Protein AF-A0A7C3NYR6-F1 (afdb_monomer)

Sequence (263 aa):
MTTALRCRPRAESVRHNQAELTTEKDPGAIDIGDRLAEIRSLRRRGVLSAKEAYERHVALLGAYAAPPAPPQPAGEAEGAPSEGAAGWRRAGLHALAATLALLGGVLGLIVAAFQELRSFDVLIVFAGGPLIEEALKPAGVYVLLLRWPQALLGRLHTALLTALGGLAFGLVESLVYVNIYFPDNGAGYELFRFTVPVLMHVLSSFLVGLGLTRSVIGWAAGREALPKAARNYYLAGVLLHAFYNVTAVILEASGELRFGVDG

Radius of gyration: 28.01 Å; Cα contacts (8 Å, |Δi|>4): 273; chains: 1; bounding box: 68×59×78 Å

Secondary structure (DSSP, 8-state):
-------PPP----------------TT---HHHHHHHHHHHHHTTSS-HHHHHHHHHHHHHHHHSPPPPPPPS----PPPPHHHHHHHHHHHHHHHHHHHHHHHHHHHHHHHHHHTT---HHIIIIIHHHHHHHHTTHHHHHHHHH-GGG---HHHHHHHHHHHHHHHHHHHHHHIIIII-SS--HHHHHHHHHHHHHHHHHHHHHHHHH--HHHHHHHTTSSPPPHHHHHHHHHHHHHHHHHHHHHHHHHHTTSS--S---

Mean predicted aligned error: 12.86 Å

Structure (mmCIF, N/CA/C/O backbone):
data_AF-A0A7C3NYR6-F1
#
_entry.id   AF-A0A7C3NYR6-F1
#
loop_
_atom_site.group_PDB
_atom_site.id
_atom_site.type_symbol
_atom_site.label_atom_id
_atom_site.label_alt_id
_atom_site.label_comp_id
_atom_site.label_asym_id
_atom_site.label_entity_id
_atom_site.label_seq_id
_atom_site.pdbx_PDB_ins_code
_atom_site.Cartn_x
_atom_site.Cartn_y
_atom_site.Cartn_z
_atom_site.occupancy
_atom_site.B_iso_or_equiv
_atom_site.auth_seq_id
_atom_site.auth_comp_id
_atom_site.auth_asym_id
_atom_site.auth_atom_id
_atom_site.pdbx_PDB_model_num
ATOM 1 N N . MET A 1 1 ? -30.684 -41.569 -22.888 1.00 47.69 1 MET A N 1
ATOM 2 C CA . MET A 1 1 ? -31.291 -42.290 -21.749 1.00 47.69 1 MET A CA 1
ATOM 3 C C .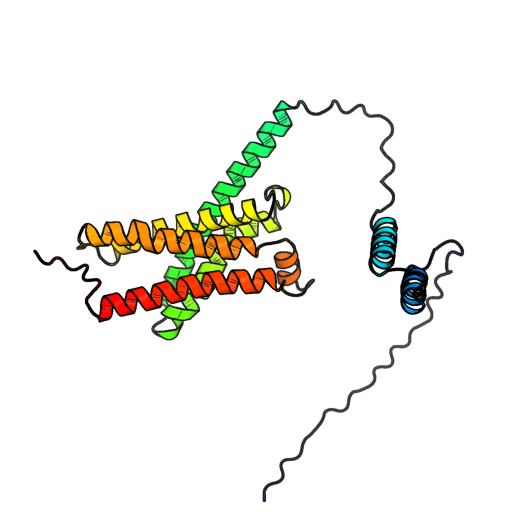 MET A 1 1 ? -30.168 -42.840 -20.882 1.00 47.69 1 MET A C 1
ATOM 5 O O . MET A 1 1 ? -29.709 -43.940 -21.144 1.00 47.69 1 MET A O 1
ATOM 9 N N . THR A 1 2 ? -29.703 -42.073 -19.893 1.00 47.84 2 THR A N 1
ATOM 10 C CA . THR A 1 2 ? -28.776 -42.581 -18.868 1.00 47.84 2 THR A CA 1
ATOM 11 C C . THR A 1 2 ? -29.027 -41.804 -17.582 1.00 47.84 2 THR A C 1
ATOM 13 O O . THR A 1 2 ? -28.740 -40.613 -17.485 1.00 47.84 2 THR A O 1
ATOM 16 N N . THR A 1 3 ? -29.671 -42.474 -16.635 1.00 55.19 3 THR A N 1
ATOM 17 C CA . THR A 1 3 ? -30.105 -41.952 -15.339 1.00 55.19 3 THR A CA 1
ATOM 18 C C . THR A 1 3 ? -28.944 -42.068 -14.353 1.00 55.19 3 THR A C 1
ATOM 20 O O . THR A 1 3 ? -28.514 -43.179 -14.061 1.00 55.19 3 THR A O 1
ATOM 23 N N . ALA A 1 4 ? -28.436 -40.950 -13.827 1.00 53.97 4 ALA A N 1
ATOM 24 C CA . ALA A 1 4 ? -27.439 -40.950 -12.754 1.00 53.97 4 ALA A CA 1
ATOM 25 C C . ALA A 1 4 ? -28.103 -40.564 -11.422 1.00 53.97 4 ALA A C 1
ATOM 27 O O . ALA A 1 4 ? -28.611 -39.455 -11.247 1.00 53.97 4 ALA A O 1
ATOM 28 N N . LEU A 1 5 ? -28.130 -41.534 -10.508 1.00 55.53 5 LEU A N 1
ATOM 29 C CA . LEU A 1 5 ? -28.708 -41.474 -9.168 1.00 55.53 5 LEU A CA 1
ATOM 30 C C . LEU A 1 5 ? -27.973 -40.469 -8.266 1.00 55.53 5 LEU A C 1
ATOM 32 O O . LEU A 1 5 ? -26.760 -40.539 -8.084 1.00 55.53 5 LEU A O 1
ATOM 36 N N . ARG A 1 6 ? -28.738 -39.565 -7.640 1.00 55.78 6 ARG A N 1
ATOM 37 C CA . ARG A 1 6 ? -28.297 -38.724 -6.517 1.00 55.78 6 ARG A CA 1
ATOM 38 C C . ARG A 1 6 ? -28.329 -39.532 -5.219 1.00 55.78 6 ARG A C 1
ATOM 40 O O . ARG A 1 6 ? -29.409 -39.790 -4.696 1.00 55.78 6 ARG A O 1
ATOM 47 N N . CYS A 1 7 ? -27.166 -39.826 -4.644 1.00 58.75 7 CYS A N 1
ATOM 48 C CA . CYS A 1 7 ? -27.050 -40.168 -3.226 1.00 58.75 7 CYS A CA 1
ATOM 49 C C . CYS A 1 7 ? -26.946 -38.872 -2.408 1.00 58.75 7 CYS A C 1
ATOM 51 O O . CYS A 1 7 ? -25.953 -38.153 -2.501 1.00 58.75 7 CYS A O 1
ATOM 53 N N . ARG A 1 8 ? -27.977 -38.554 -1.615 1.00 55.03 8 ARG A N 1
ATOM 54 C CA . ARG A 1 8 ? -27.886 -37.548 -0.544 1.00 55.03 8 ARG A CA 1
ATOM 55 C C . ARG A 1 8 ? -27.486 -38.253 0.757 1.00 55.03 8 ARG A C 1
ATOM 57 O O . ARG A 1 8 ? -28.156 -39.221 1.113 1.00 55.03 8 ARG A O 1
ATOM 64 N N . PRO A 1 9 ? -26.466 -37.777 1.489 1.00 58.97 9 PRO A N 1
ATOM 65 C CA . PRO A 1 9 ? -26.174 -38.296 2.815 1.00 58.97 9 PRO A CA 1
ATOM 66 C C . PRO A 1 9 ? -27.278 -37.888 3.800 1.00 58.97 9 PRO A C 1
ATOM 68 O O . PRO A 1 9 ? -27.802 -36.772 3.775 1.00 58.97 9 PRO A O 1
ATOM 71 N N . ARG A 1 10 ? -27.649 -38.852 4.640 1.00 61.06 10 ARG A N 1
ATOM 72 C CA . ARG A 1 10 ? -28.655 -38.771 5.698 1.00 61.06 10 ARG A CA 1
ATOM 73 C C . ARG A 1 10 ? -28.056 -37.963 6.851 1.00 61.06 10 ARG A C 1
ATOM 75 O O . ARG A 1 10 ? -27.040 -38.363 7.404 1.00 61.06 10 ARG A O 1
ATOM 82 N N . ALA A 1 11 ? -28.652 -36.821 7.183 1.00 51.78 11 ALA A N 1
ATOM 83 C CA . ALA A 1 11 ? -28.252 -36.038 8.346 1.00 51.78 11 ALA A CA 1
ATOM 84 C C . ALA A 1 11 ? -28.666 -36.793 9.620 1.00 51.78 11 ALA A C 1
ATOM 86 O O . ALA A 1 11 ? -29.854 -36.886 9.934 1.00 51.78 11 ALA A O 1
ATOM 87 N N . GLU A 1 12 ? -27.694 -37.369 10.324 1.00 55.41 12 GLU A N 1
ATOM 88 C CA . GLU A 1 12 ? -27.892 -37.891 11.673 1.00 55.41 12 GLU A CA 1
ATOM 89 C C . GLU A 1 12 ? -28.092 -36.724 12.640 1.00 55.41 12 GLU A C 1
ATOM 91 O O . GLU A 1 12 ? -27.212 -35.900 12.882 1.00 55.41 12 GLU A O 1
ATOM 96 N N . SER A 1 13 ? -29.309 -36.647 13.171 1.00 56.81 13 SER A N 1
ATOM 97 C CA . SER A 1 13 ? -29.698 -35.745 14.246 1.00 56.81 13 SER A CA 1
ATOM 98 C C . SER A 1 13 ? -29.011 -36.217 15.535 1.00 56.81 13 SER A C 1
ATOM 100 O O . SER A 1 13 ? -29.533 -37.077 16.250 1.00 56.81 13 SER A O 1
ATOM 102 N N . VAL A 1 14 ? -27.842 -35.659 15.841 1.00 59.47 14 VAL A N 1
ATOM 103 C CA . VAL A 1 14 ? -27.215 -35.784 17.162 1.00 59.47 14 VAL A CA 1
ATOM 104 C C . VAL A 1 14 ? -28.053 -34.971 18.152 1.00 59.47 14 VAL A C 1
ATOM 106 O O . VAL A 1 14 ? -27.939 -33.750 18.242 1.00 59.47 14 VAL A O 1
ATOM 109 N N . ARG A 1 15 ? -28.948 -35.651 18.877 1.00 52.16 15 ARG A N 1
ATOM 110 C CA . ARG A 1 15 ? -29.615 -35.092 20.057 1.00 52.16 15 ARG A CA 1
ATOM 111 C C . ARG A 1 15 ? -28.582 -35.018 21.176 1.00 52.16 15 ARG A C 1
ATOM 113 O O . ARG A 1 15 ? -28.332 -36.007 21.858 1.00 52.16 15 ARG A O 1
ATOM 120 N N . HIS A 1 16 ? -27.961 -33.857 21.352 1.00 51.88 16 HIS A N 1
ATOM 121 C CA . HIS A 1 16 ? -27.246 -33.570 22.586 1.00 51.88 16 HIS A CA 1
ATOM 122 C C . HIS A 1 16 ? -28.263 -33.413 23.716 1.00 51.88 16 HIS A C 1
ATOM 124 O O . HIS A 1 16 ? -29.089 -32.502 23.700 1.00 51.88 16 HIS A O 1
ATOM 130 N N . ASN A 1 17 ? -28.193 -34.327 24.684 1.00 46.84 17 ASN A N 1
ATOM 131 C CA . ASN A 1 17 ? -28.818 -34.188 25.990 1.00 46.84 17 ASN A CA 1
ATOM 132 C C . ASN A 1 17 ? -28.275 -32.915 26.654 1.00 46.84 17 ASN A C 1
ATOM 134 O O . ASN A 1 17 ? -27.178 -32.919 27.212 1.00 46.84 17 ASN A O 1
ATOM 138 N N . GLN A 1 18 ? -29.036 -31.824 26.570 1.00 46.69 18 GLN A N 1
ATOM 139 C CA . GLN A 1 18 ? -28.895 -30.683 27.465 1.00 46.69 18 GLN A CA 1
ATOM 140 C C . GLN A 1 18 ? -29.363 -31.135 28.846 1.00 46.69 18 GLN A C 1
ATOM 142 O O . GLN A 1 18 ? -30.550 -31.100 29.155 1.00 46.69 18 GLN A O 1
ATOM 147 N N . ALA A 1 19 ? -28.422 -31.616 29.654 1.00 47.00 19 ALA A N 1
ATOM 148 C CA . ALA A 1 19 ? -28.620 -31.657 31.089 1.00 47.00 19 ALA A CA 1
ATOM 149 C C . ALA A 1 19 ? -28.839 -30.211 31.561 1.00 47.00 19 ALA A C 1
ATOM 151 O O . ALA A 1 19 ? -28.012 -29.335 31.296 1.00 47.00 19 ALA A O 1
ATOM 152 N N . GLU A 1 20 ? -29.989 -29.980 32.187 1.00 49.28 20 GLU A N 1
ATOM 153 C CA . GLU A 1 20 ? -30.390 -28.740 32.838 1.00 49.28 20 GLU A CA 1
ATOM 154 C C . GLU A 1 20 ? -29.316 -28.281 33.835 1.00 49.28 20 GLU A C 1
ATOM 156 O O . GLU A 1 20 ? -29.298 -28.680 34.996 1.00 49.28 20 GLU A O 1
ATOM 161 N N . LEU A 1 21 ? -28.424 -27.390 33.398 1.00 50.09 21 LEU A N 1
ATOM 162 C CA . LEU A 1 21 ? -27.864 -26.391 34.297 1.00 50.09 21 LEU A CA 1
ATOM 163 C C . LEU A 1 21 ? -28.970 -25.363 34.543 1.00 50.09 21 LEU A C 1
ATOM 165 O O . LEU A 1 21 ? -29.079 -24.362 33.837 1.00 50.09 21 LEU A O 1
ATOM 169 N N . THR A 1 22 ? -29.807 -25.614 35.548 1.00 49.03 22 THR A N 1
ATOM 170 C CA . THR A 1 22 ? -30.586 -24.559 36.195 1.00 49.03 22 THR A CA 1
ATOM 171 C C . THR A 1 22 ? -29.606 -23.657 36.937 1.00 49.03 22 THR A C 1
ATOM 173 O O . THR A 1 22 ? -29.403 -23.783 38.142 1.00 49.03 22 THR A O 1
ATOM 176 N N . THR A 1 23 ? -28.929 -22.776 36.201 1.00 56.75 23 THR A N 1
ATOM 177 C CA . THR A 1 23 ? -28.264 -21.622 36.795 1.00 56.75 23 THR A CA 1
ATOM 178 C C . THR A 1 23 ? -29.354 -20.805 37.464 1.00 56.75 23 THR A C 1
ATOM 180 O O . THR A 1 23 ? -30.229 -20.267 36.782 1.00 56.75 23 THR A O 1
ATOM 183 N N . GLU A 1 24 ? -29.328 -20.796 38.791 1.00 53.25 24 GLU A N 1
ATOM 184 C CA . GLU A 1 24 ? -30.129 -19.944 39.655 1.00 53.25 24 GLU A CA 1
ATOM 185 C C . GLU A 1 24 ? -30.060 -18.514 39.103 1.00 53.25 24 GLU A C 1
ATOM 187 O O . GLU A 1 24 ? -29.019 -17.856 39.139 1.00 53.25 24 GLU A O 1
ATOM 192 N N . LYS A 1 25 ? -31.138 -18.103 38.424 1.00 59.81 25 LYS A N 1
ATOM 193 C CA . LYS A 1 25 ? -31.217 -16.823 37.724 1.00 59.81 25 LYS A CA 1
ATOM 194 C C . LYS A 1 25 ? -31.274 -15.770 38.821 1.00 59.81 25 LYS A C 1
ATOM 196 O O . LYS A 1 25 ? -32.293 -15.678 39.501 1.00 59.81 25 LYS A O 1
ATOM 201 N N . ASP A 1 26 ? -30.177 -15.039 39.016 1.00 68.88 26 ASP A N 1
ATOM 202 C CA . ASP A 1 26 ? -30.137 -13.897 39.926 1.00 68.88 26 ASP A CA 1
ATOM 203 C C . ASP A 1 26 ? -31.360 -13.013 39.616 1.00 68.88 26 ASP A C 1
ATOM 205 O O . ASP A 1 26 ? -31.475 -12.515 38.489 1.00 68.88 26 ASP A O 1
ATOM 209 N N . PRO A 1 27 ? -32.316 -12.856 40.552 1.00 64.62 27 PRO A N 1
ATOM 210 C CA . PRO A 1 27 ? -33.555 -12.128 40.301 1.00 64.62 27 PRO A CA 1
ATOM 211 C C . PRO A 1 27 ? -33.320 -10.642 39.974 1.00 64.62 27 PRO A C 1
ATOM 213 O O . PRO A 1 27 ? -34.253 -9.967 39.538 1.00 64.62 27 PRO A O 1
ATOM 216 N N . GLY A 1 28 ? -32.090 -10.133 40.138 1.00 69.69 28 GLY A N 1
ATOM 217 C CA . GLY A 1 28 ? -31.668 -8.801 39.702 1.00 69.69 28 GLY A CA 1
ATOM 218 C C . GLY A 1 28 ? -30.963 -8.737 38.339 1.00 69.69 28 GLY A C 1
ATOM 219 O O . GLY A 1 28 ? -30.776 -7.638 37.810 1.00 69.69 28 GLY A O 1
ATOM 220 N N . ALA A 1 29 ? -30.577 -9.868 37.739 1.00 71.88 29 ALA A N 1
ATOM 221 C CA . ALA A 1 29 ? -29.851 -9.881 36.473 1.00 71.88 29 ALA A CA 1
ATOM 222 C C . ALA A 1 29 ? -30.800 -9.597 35.301 1.00 71.88 29 ALA A C 1
ATOM 224 O O . ALA A 1 29 ? -31.532 -10.463 34.820 1.00 71.88 29 ALA A O 1
ATOM 225 N N . ILE A 1 30 ? -30.780 -8.348 34.832 1.00 75.50 30 ILE A N 1
ATOM 226 C CA . ILE A 1 30 ? -31.514 -7.919 33.641 1.00 75.50 30 ILE A CA 1
ATOM 227 C C . ILE A 1 30 ? -31.071 -8.791 32.454 1.00 75.50 30 ILE A C 1
ATOM 229 O O . ILE A 1 30 ? -29.891 -8.851 32.106 1.00 75.50 30 ILE A O 1
ATOM 233 N N . ASP A 1 31 ? -32.025 -9.467 31.818 1.00 87.81 31 ASP A N 1
ATOM 234 C CA . ASP A 1 31 ? -31.772 -10.271 30.627 1.00 87.81 31 ASP A CA 1
ATOM 235 C C . ASP A 1 31 ? -31.629 -9.342 29.409 1.00 87.81 31 ASP A C 1
ATOM 237 O O . ASP A 1 31 ? -32.575 -8.661 28.990 1.00 87.81 31 ASP A O 1
ATOM 241 N N . ILE A 1 32 ? -30.421 -9.273 28.840 1.00 87.31 32 ILE A N 1
ATOM 242 C CA . ILE A 1 32 ? -30.132 -8.450 27.654 1.00 87.31 32 ILE A CA 1
ATOM 243 C C . ILE A 1 32 ? -31.047 -8.857 26.492 1.00 87.31 32 ILE A C 1
ATOM 245 O O . ILE A 1 32 ? -31.487 -8.000 25.717 1.00 87.31 32 ILE A O 1
ATOM 249 N N . GLY A 1 33 ? -31.353 -10.153 26.372 1.00 88.31 33 GLY A N 1
ATOM 250 C CA . GLY A 1 33 ? -32.216 -10.685 25.325 1.00 88.31 33 GLY A CA 1
ATOM 251 C C . GLY A 1 33 ? -33.610 -10.067 25.374 1.00 88.31 33 GLY A C 1
ATOM 252 O O . GLY A 1 33 ? -34.105 -9.587 24.346 1.00 88.31 33 GLY A O 1
ATOM 253 N N . ASP A 1 34 ? -34.189 -9.986 26.571 1.00 90.75 34 ASP A N 1
ATOM 254 C CA . ASP A 1 34 ? -35.524 -9.430 26.798 1.00 90.75 34 ASP A CA 1
ATOM 255 C C . ASP A 1 34 ? -35.568 -7.927 26.494 1.00 90.75 34 ASP A C 1
ATOM 257 O O . ASP A 1 34 ? -36.446 -7.461 25.761 1.00 90.75 34 ASP A O 1
ATOM 261 N N . ARG A 1 35 ? -34.559 -7.166 26.938 1.00 92.31 35 ARG A N 1
ATOM 262 C CA . ARG A 1 35 ? -34.424 -5.728 26.624 1.00 92.31 35 ARG A CA 1
ATOM 263 C C . ARG A 1 35 ? -34.293 -5.473 25.118 1.00 92.31 35 ARG A C 1
ATOM 265 O O . ARG A 1 35 ? -34.904 -4.552 24.571 1.00 92.31 35 ARG A O 1
ATOM 272 N N . LEU A 1 36 ? -33.526 -6.301 24.408 1.00 93.00 36 LEU A N 1
ATOM 273 C CA . LEU A 1 36 ? -33.389 -6.209 22.951 1.00 93.00 36 LEU A CA 1
ATOM 274 C C . LEU A 1 36 ? -34.674 -6.603 22.212 1.00 93.00 36 LEU A C 1
ATOM 276 O O . LEU A 1 36 ? -34.957 -6.073 21.129 1.00 93.00 36 LEU A O 1
ATOM 280 N N . ALA A 1 37 ? -35.443 -7.552 22.743 1.00 93.06 37 ALA A N 1
ATOM 281 C CA . ALA A 1 37 ? -36.754 -7.910 22.213 1.00 93.06 37 ALA A CA 1
ATOM 282 C C . ALA A 1 37 ? -37.771 -6.774 22.424 1.00 93.06 37 ALA A C 1
ATOM 284 O O . ALA A 1 37 ? -38.519 -6.443 21.498 1.00 93.06 37 ALA A O 1
ATOM 285 N N . GLU A 1 38 ? -37.732 -6.116 23.583 1.00 95.50 38 GLU A N 1
ATOM 286 C CA . GLU A 1 38 ? -38.554 -4.955 23.926 1.00 95.50 38 GLU A CA 1
ATOM 287 C C . GLU A 1 38 ? -38.307 -3.776 22.968 1.00 95.50 38 GLU A C 1
ATOM 289 O O . GLU A 1 38 ? -39.252 -3.279 22.350 1.00 95.50 38 GLU A O 1
ATOM 294 N N . ILE A 1 39 ? -37.044 -3.379 22.749 1.00 94.81 39 ILE A N 1
ATOM 295 C CA . ILE A 1 39 ? -36.684 -2.285 21.822 1.00 94.81 39 ILE A CA 1
ATOM 296 C C . ILE A 1 39 ? -37.196 -2.578 20.402 1.00 94.81 39 ILE A C 1
ATOM 298 O O . ILE A 1 39 ? -37.780 -1.709 19.746 1.00 94.81 39 ILE A O 1
ATOM 302 N N . ARG A 1 40 ? -37.037 -3.822 19.924 1.00 95.75 40 ARG A N 1
ATOM 303 C CA . ARG A 1 4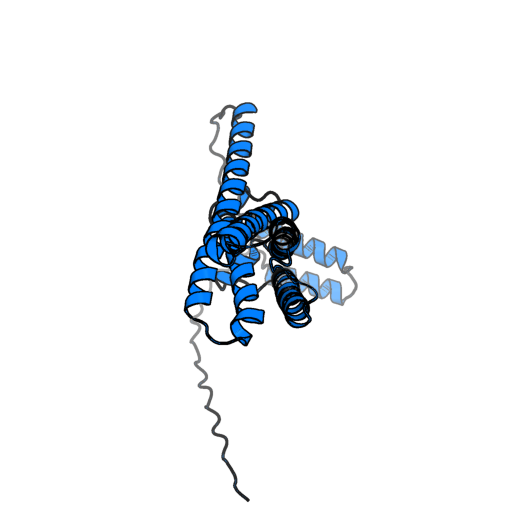0 ? -37.551 -4.251 18.611 1.00 95.75 40 ARG A CA 1
ATOM 304 C C . ARG A 1 40 ? -39.078 -4.210 18.550 1.00 95.75 40 ARG A C 1
ATOM 306 O O . ARG A 1 40 ? -39.633 -3.794 17.534 1.00 95.75 40 ARG A O 1
ATOM 313 N N . SER A 1 41 ? -39.756 -4.619 19.621 1.00 96.38 41 SER A N 1
ATOM 314 C CA . SER A 1 41 ? -41.217 -4.563 19.735 1.00 96.38 41 SER A CA 1
ATOM 315 C C . SER A 1 41 ? -41.743 -3.124 19.694 1.00 96.38 41 SER A C 1
ATOM 317 O O . SER A 1 41 ? -42.659 -2.822 18.930 1.00 96.38 41 SER A O 1
ATOM 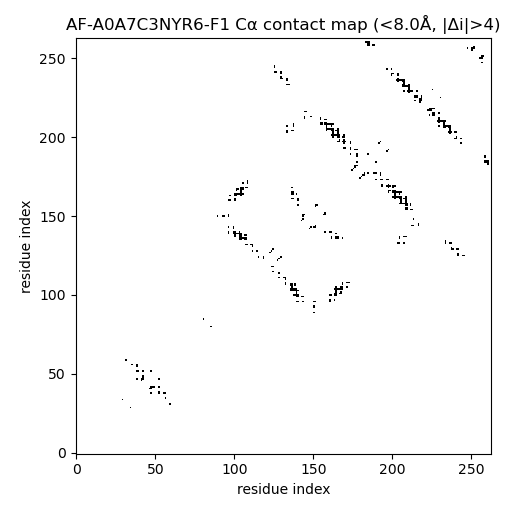319 N N . LEU A 1 42 ? -41.127 -2.211 20.449 1.00 96.12 42 LEU A N 1
ATOM 320 C CA . LEU A 1 42 ? -41.487 -0.790 20.472 1.00 96.12 42 LEU A CA 1
ATOM 321 C C . LEU A 1 42 ? -41.303 -0.121 19.105 1.00 96.12 42 LEU A C 1
ATOM 323 O O . LEU A 1 42 ? -42.191 0.599 18.654 1.00 96.12 42 LEU A O 1
ATOM 327 N N . ARG A 1 43 ? -40.207 -0.428 18.400 1.00 96.69 43 ARG A N 1
ATOM 328 C CA . ARG A 1 43 ? -39.994 0.050 17.028 1.00 96.69 43 ARG A CA 1
ATOM 329 C C . ARG A 1 43 ? -41.059 -0.474 16.061 1.00 96.69 43 ARG A C 1
ATOM 331 O O . ARG A 1 43 ? -41.580 0.297 15.264 1.00 96.69 43 ARG A O 1
ATOM 338 N N . ARG A 1 44 ? -41.413 -1.767 16.126 1.00 96.06 44 ARG A N 1
ATOM 339 C CA . ARG A 1 44 ? -42.458 -2.355 15.260 1.00 96.06 44 ARG A CA 1
ATOM 340 C C . ARG A 1 44 ? -43.834 -1.728 15.473 1.00 96.06 44 ARG A C 1
ATOM 342 O O . ARG A 1 44 ? -44.591 -1.619 14.520 1.00 96.06 44 ARG A O 1
ATOM 349 N N . ARG A 1 45 ? -44.139 -1.298 16.700 1.00 97.62 45 ARG A N 1
ATOM 350 C CA . ARG A 1 45 ? -45.379 -0.581 17.036 1.00 97.62 45 ARG A CA 1
ATOM 351 C C . ARG A 1 45 ? -45.349 0.911 16.673 1.00 97.62 45 ARG A C 1
ATOM 353 O O . ARG A 1 45 ? -46.316 1.604 16.953 1.00 97.62 45 ARG A O 1
ATOM 360 N N . GLY A 1 46 ? -44.249 1.416 16.106 1.00 95.69 46 GLY A N 1
ATOM 361 C CA . GLY A 1 46 ? -44.081 2.840 15.798 1.00 95.69 46 GLY A CA 1
ATOM 362 C C . GLY A 1 46 ? -43.899 3.737 17.027 1.00 95.69 46 GLY A C 1
ATOM 363 O O . GLY A 1 46 ? -43.948 4.952 16.893 1.00 95.69 46 GLY A O 1
ATOM 364 N N . VAL A 1 47 ? -43.676 3.159 18.215 1.00 97.81 47 VAL A N 1
ATOM 365 C CA . VAL A 1 47 ? -43.479 3.907 19.472 1.00 97.81 47 VAL A CA 1
ATOM 366 C C . VAL A 1 47 ? -42.084 4.531 19.537 1.00 97.81 47 VAL A C 1
ATOM 368 O O . VAL A 1 47 ? -41.902 5.566 20.165 1.00 97.81 47 VAL A O 1
ATOM 371 N N . LEU A 1 48 ? -41.096 3.898 18.897 1.00 96.50 48 LEU A N 1
ATOM 372 C CA . LEU A 1 48 ? -39.736 4.422 18.773 1.00 96.50 48 LEU A CA 1
ATOM 373 C C . LEU A 1 48 ? -39.403 4.683 17.310 1.00 96.50 48 LEU A C 1
ATOM 375 O O . LEU A 1 48 ? -39.611 3.818 16.451 1.00 96.50 48 LEU A O 1
ATOM 379 N N . SER A 1 49 ? -38.780 5.829 17.051 1.00 95.75 49 SER A N 1
ATOM 380 C CA . SER A 1 49 ? -38.092 6.078 15.790 1.00 95.75 49 SER A CA 1
ATOM 381 C C . SER A 1 49 ? -36.888 5.138 15.628 1.00 95.75 49 SER A C 1
ATOM 383 O O . SER A 1 49 ? -36.363 4.555 16.583 1.00 95.75 49 SER A O 1
ATOM 385 N N . ALA A 1 50 ? -36.402 4.990 14.392 1.00 87.81 50 ALA A N 1
ATOM 386 C CA . ALA A 1 50 ? -35.213 4.181 14.123 1.00 87.81 50 ALA A CA 1
ATOM 387 C C . ALA A 1 50 ? -33.965 4.700 14.865 1.00 87.81 50 ALA A C 1
ATOM 389 O O . ALA A 1 50 ? -33.142 3.892 15.295 1.00 87.81 50 ALA A O 1
ATOM 390 N N . LYS A 1 51 ? -33.855 6.026 15.044 1.00 91.75 51 LYS A N 1
ATOM 391 C CA . LYS A 1 51 ? -32.758 6.676 15.770 1.00 91.75 51 LYS A CA 1
ATOM 392 C C . LYS A 1 51 ? -32.794 6.330 17.260 1.00 91.75 51 LYS A C 1
ATOM 394 O O . LYS A 1 51 ? -31.801 5.844 17.787 1.00 91.75 51 LYS A O 1
ATOM 399 N N . GLU A 1 52 ? -33.945 6.478 17.913 1.00 94.25 52 GLU A N 1
ATOM 400 C CA . GLU A 1 52 ? -34.082 6.181 19.348 1.00 94.25 52 GLU A CA 1
ATOM 401 C C . GLU A 1 52 ? -33.882 4.691 19.648 1.00 94.25 52 GLU A C 1
ATOM 403 O O . GLU A 1 52 ? -33.272 4.324 20.652 1.00 94.25 52 GLU A O 1
ATOM 408 N N . ALA A 1 53 ? -34.359 3.810 18.763 1.00 87.44 53 ALA A N 1
ATOM 409 C CA . ALA A 1 53 ? -34.118 2.377 18.892 1.00 87.44 53 ALA A CA 1
ATOM 410 C C . ALA A 1 53 ? -32.619 2.040 18.811 1.00 87.44 53 ALA A C 1
ATOM 412 O O . ALA A 1 53 ? -32.150 1.168 19.542 1.00 87.44 53 ALA A O 1
ATOM 413 N N . TYR A 1 54 ? -31.869 2.733 17.948 1.00 85.44 54 TYR A N 1
ATOM 414 C CA . TYR A 1 54 ? -30.420 2.576 17.835 1.00 85.44 54 TYR A CA 1
ATOM 415 C C . TYR A 1 54 ? -29.687 3.103 19.076 1.00 85.44 54 TYR A C 1
ATOM 417 O O . TYR A 1 54 ? -28.871 2.384 19.645 1.00 85.44 54 TYR A O 1
ATOM 425 N N . GLU A 1 55 ? -30.017 4.304 19.552 1.00 88.81 55 GLU A N 1
ATOM 426 C CA . GLU A 1 55 ? -29.397 4.893 20.749 1.00 88.81 55 GLU A CA 1
ATOM 427 C C . GLU A 1 55 ? -29.614 4.021 21.993 1.00 88.81 55 GLU A C 1
ATOM 429 O O . GLU A 1 55 ? -28.668 3.744 22.729 1.00 88.81 55 GLU A O 1
ATOM 434 N N . ARG A 1 56 ? -30.830 3.491 22.184 1.00 92.50 56 ARG A N 1
ATOM 435 C CA . ARG A 1 56 ? -31.125 2.557 23.284 1.00 92.50 56 ARG A CA 1
ATOM 436 C C . ARG A 1 56 ? -30.376 1.235 23.153 1.00 92.50 56 ARG A C 1
ATOM 438 O O . ARG A 1 56 ? -29.952 0.679 24.160 1.00 92.50 56 ARG A O 1
ATOM 445 N N . HIS A 1 57 ? -30.198 0.734 21.931 1.00 89.06 57 HIS A N 1
ATOM 446 C CA . HIS A 1 57 ? -29.420 -0.477 21.679 1.00 89.06 57 HIS A CA 1
ATOM 447 C C . HIS A 1 57 ? -27.941 -0.276 22.039 1.00 89.06 57 HIS A C 1
ATOM 449 O O . HIS A 1 57 ? -27.357 -1.109 22.727 1.00 89.06 57 HIS A O 1
ATOM 455 N N . VAL A 1 58 ? -27.351 0.848 21.622 1.00 82.75 58 VAL A N 1
ATOM 456 C CA . VAL A 1 58 ? -25.958 1.198 21.939 1.00 82.75 58 VAL A CA 1
ATOM 457 C C . VAL A 1 58 ? -25.773 1.410 23.440 1.00 82.75 58 VAL A C 1
ATOM 459 O O . VAL A 1 58 ? -24.812 0.893 24.001 1.00 82.75 58 VAL A O 1
ATOM 462 N N . ALA A 1 59 ? -26.700 2.103 24.106 1.00 88.50 59 ALA A N 1
ATOM 463 C CA . ALA A 1 59 ? -26.651 2.302 25.554 1.00 88.50 59 ALA A CA 1
ATOM 464 C C . ALA A 1 59 ? -26.727 0.973 26.323 1.00 88.50 59 ALA A C 1
ATOM 466 O O . ALA A 1 59 ? -25.957 0.760 27.258 1.00 88.50 59 ALA A O 1
ATOM 467 N N . LEU A 1 60 ? -27.604 0.056 25.893 1.00 89.50 60 LEU A N 1
ATOM 468 C CA . LEU A 1 60 ? -27.726 -1.274 26.490 1.00 89.50 60 LEU A CA 1
ATOM 469 C C . LEU A 1 60 ? -26.423 -2.070 26.344 1.00 89.50 60 LEU A C 1
ATOM 471 O O . LEU A 1 60 ? -25.956 -2.655 27.311 1.00 89.50 60 LEU A O 1
ATOM 475 N N . LEU A 1 61 ? -25.800 -2.059 25.164 1.00 83.94 61 LEU A N 1
ATOM 476 C CA . LEU A 1 61 ? -24.523 -2.747 24.960 1.00 83.94 61 LEU A CA 1
ATOM 477 C C . LEU A 1 61 ? -23.368 -2.074 25.714 1.00 83.94 61 LEU A C 1
ATOM 479 O O . LEU A 1 61 ? -22.512 -2.769 26.250 1.00 83.94 61 LEU A O 1
ATOM 483 N N . GLY A 1 62 ? -23.355 -0.741 25.801 1.00 81.31 62 GLY A N 1
ATOM 484 C CA . GLY A 1 62 ? -22.344 0.016 26.541 1.00 81.31 62 GLY A CA 1
ATOM 485 C C . GLY A 1 62 ? -22.362 -0.267 28.045 1.00 81.31 62 GLY A C 1
ATOM 486 O O . GLY A 1 62 ? -21.301 -0.406 28.646 1.00 81.31 62 GLY A O 1
ATOM 487 N N . ALA A 1 63 ? -23.551 -0.430 28.633 1.00 78.50 63 ALA A N 1
ATOM 488 C CA . ALA A 1 63 ? -23.710 -0.762 30.049 1.00 78.50 63 ALA A CA 1
ATOM 489 C C . ALA A 1 63 ? -23.177 -2.161 30.414 1.00 78.50 63 ALA A C 1
ATOM 491 O O . ALA A 1 63 ? -22.743 -2.365 31.541 1.00 78.50 63 ALA A O 1
ATOM 492 N N . TYR A 1 64 ? -23.181 -3.108 29.468 1.00 70.06 64 TYR A N 1
ATOM 493 C CA . TYR A 1 64 ? -22.670 -4.471 29.682 1.00 70.06 64 TYR A CA 1
ATOM 494 C C . TYR A 1 64 ? -21.224 -4.670 29.217 1.00 70.06 64 TYR A C 1
ATOM 496 O O . TYR A 1 64 ? -20.548 -5.578 29.693 1.00 70.06 64 TYR A O 1
ATOM 504 N N . ALA A 1 65 ? -20.741 -3.849 28.283 1.00 64.56 65 ALA A N 1
ATOM 505 C CA . ALA A 1 65 ? -19.376 -3.941 27.774 1.00 64.56 65 ALA A CA 1
ATOM 506 C C . ALA A 1 65 ? -18.335 -3.317 28.715 1.00 64.56 65 ALA A C 1
ATOM 508 O O . ALA A 1 65 ? -17.147 -3.601 28.566 1.00 64.56 65 ALA A O 1
ATOM 509 N N . ALA A 1 66 ? -18.749 -2.477 29.667 1.00 47.56 66 ALA A N 1
ATOM 510 C CA . ALA A 1 66 ? -17.863 -1.956 30.696 1.00 47.56 66 ALA A CA 1
ATOM 511 C C . ALA A 1 66 ? -17.814 -2.952 31.870 1.00 47.56 66 ALA A C 1
ATOM 513 O O . ALA A 1 66 ? -18.760 -2.984 32.660 1.00 47.56 66 ALA A O 1
ATOM 514 N N . PRO A 1 67 ? -16.755 -3.773 32.022 1.00 56.09 67 PRO A N 1
ATOM 515 C CA . PRO A 1 67 ? -16.539 -4.460 33.288 1.00 56.09 67 PRO A CA 1
ATOM 516 C C . PRO A 1 67 ? -16.539 -3.415 34.415 1.00 56.09 67 PRO A C 1
ATOM 518 O O . PRO A 1 67 ? -16.072 -2.291 34.184 1.00 56.09 67 PRO A O 1
ATOM 521 N N . PRO A 1 68 ? -17.061 -3.743 35.614 1.00 62.09 68 PRO A N 1
ATOM 522 C CA . PRO A 1 68 ? -16.955 -2.849 36.758 1.00 62.09 68 PRO A CA 1
ATOM 523 C C . PRO A 1 68 ? -15.494 -2.429 36.878 1.00 62.09 68 PRO A C 1
ATOM 525 O O . PRO A 1 68 ? -14.601 -3.281 36.834 1.00 62.09 68 PRO A O 1
ATOM 528 N N . ALA A 1 69 ? -15.255 -1.115 36.927 1.00 54.66 69 ALA A N 1
ATOM 529 C CA . ALA A 1 69 ? -13.903 -0.596 37.040 1.00 54.66 69 ALA A CA 1
ATOM 530 C C . ALA A 1 69 ? -13.233 -1.321 38.218 1.00 54.66 69 ALA A C 1
ATOM 532 O O . ALA A 1 69 ? -13.841 -1.379 39.293 1.00 54.66 69 ALA A O 1
ATOM 533 N N . PRO A 1 70 ? -12.049 -1.932 38.025 1.00 65.31 70 PRO A N 1
ATOM 534 C CA . PRO A 1 70 ? -11.351 -2.572 39.127 1.00 65.31 70 PRO A CA 1
ATOM 535 C C . PRO A 1 70 ? -11.246 -1.556 40.272 1.00 65.31 70 PRO A C 1
ATOM 537 O O . PRO A 1 70 ? -11.055 -0.367 39.984 1.00 65.31 70 PRO A O 1
ATOM 540 N N . PRO A 1 71 ? -11.430 -1.982 41.537 1.00 66.50 71 PRO A N 1
ATOM 541 C CA . PRO A 1 71 ? -11.361 -1.080 42.678 1.00 66.50 71 PRO A CA 1
ATOM 542 C C . PRO A 1 71 ? -10.081 -0.264 42.552 1.00 66.50 71 PRO A C 1
ATOM 544 O O . PRO A 1 71 ? -8.991 -0.835 42.470 1.00 66.50 71 PRO A O 1
ATOM 547 N N . GLN A 1 72 ? -10.227 1.059 42.432 1.00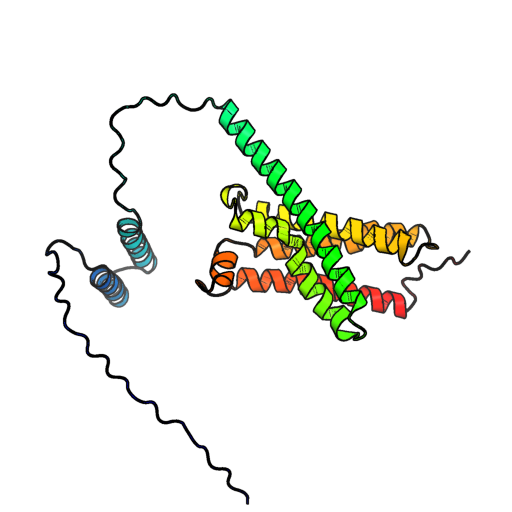 58.00 72 GLN A N 1
ATOM 548 C CA . GLN A 1 72 ? -9.061 1.917 42.303 1.00 58.00 72 GLN A CA 1
ATOM 549 C C . GLN A 1 72 ? -8.230 1.724 43.572 1.00 58.00 72 GLN A C 1
ATOM 551 O O . GLN A 1 72 ? -8.787 1.871 44.666 1.00 58.00 72 GLN A O 1
ATOM 556 N N . PRO A 1 73 ? -6.948 1.330 43.456 1.00 65.31 73 PRO A N 1
ATOM 557 C CA . PR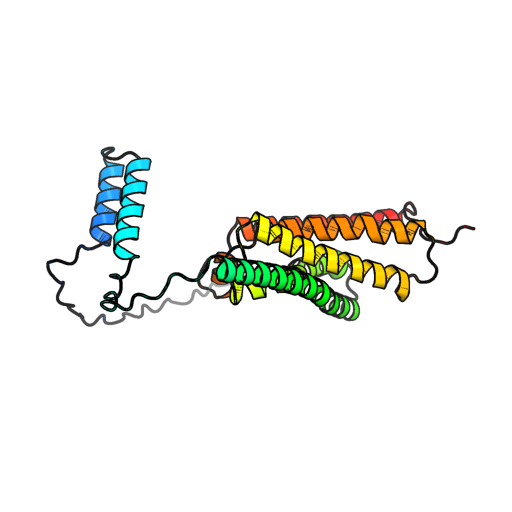O A 1 73 ? -6.095 1.193 44.621 1.00 65.31 73 PRO A CA 1
ATOM 558 C C . PRO A 1 73 ? -6.123 2.524 45.369 1.00 65.31 73 PRO A C 1
ATOM 560 O O . PRO A 1 73 ? -5.923 3.591 44.785 1.00 65.31 73 PRO A O 1
ATOM 563 N N . ALA A 1 74 ? -6.489 2.459 46.645 1.00 62.25 74 ALA A N 1
ATOM 564 C CA . ALA A 1 74 ? -6.647 3.632 47.477 1.00 62.25 74 ALA A CA 1
ATOM 565 C C . ALA A 1 74 ? -5.287 4.323 47.637 1.00 62.25 74 ALA A C 1
ATOM 567 O O . ALA A 1 74 ? -4.447 3.871 48.404 1.00 62.25 74 ALA A O 1
ATOM 568 N N . GLY A 1 75 ? -5.101 5.425 46.913 1.00 57.25 75 GLY A N 1
ATOM 569 C CA . GLY A 1 75 ? -4.155 6.476 47.266 1.00 57.25 75 GLY A CA 1
ATOM 570 C C . GLY A 1 75 ? -2.677 6.109 47.175 1.00 57.25 75 GLY A C 1
ATOM 571 O O . GLY A 1 75 ? -1.972 6.180 48.173 1.00 57.25 75 GLY A O 1
ATOM 572 N N . GLU A 1 76 ? -2.174 5.878 45.967 1.00 56.06 76 GLU A N 1
ATOM 573 C CA . GLU A 1 76 ? -0.818 6.323 45.647 1.00 56.06 76 GLU A CA 1
ATOM 574 C C . GLU A 1 76 ? -0.959 7.501 44.687 1.00 56.06 76 GLU A C 1
ATOM 576 O O . GLU A 1 76 ? -1.464 7.364 43.574 1.00 56.06 76 GLU A O 1
ATOM 581 N N . ALA A 1 77 ? -0.604 8.696 45.162 1.00 60.03 77 ALA A N 1
ATOM 582 C CA . ALA A 1 77 ? -0.525 9.901 44.350 1.00 60.03 77 ALA A CA 1
ATOM 583 C C . ALA A 1 77 ? 0.642 9.748 43.363 1.00 60.03 77 ALA A C 1
ATOM 585 O O . ALA A 1 77 ? 1.724 10.299 43.557 1.00 60.03 77 ALA A O 1
ATOM 586 N N . GLU A 1 78 ? 0.435 8.931 42.333 1.00 58.78 78 GLU A N 1
ATOM 587 C CA . GLU A 1 78 ? 1.351 8.757 41.218 1.00 58.78 78 GLU A CA 1
ATOM 588 C C . GLU A 1 78 ? 1.467 10.114 40.517 1.00 58.78 78 GLU A C 1
ATOM 590 O O . GLU A 1 78 ? 0.519 10.611 39.903 1.00 58.78 78 GLU A O 1
ATOM 595 N N . GLY A 1 79 ? 2.617 10.768 40.700 1.00 69.94 79 GLY A N 1
ATOM 596 C CA . GLY A 1 79 ? 2.898 12.072 40.117 1.00 69.94 79 GLY A CA 1
ATOM 597 C C . GLY A 1 79 ? 2.633 12.032 38.618 1.00 69.94 79 GLY A C 1
ATOM 598 O O . GLY A 1 79 ? 3.182 11.184 37.912 1.00 69.9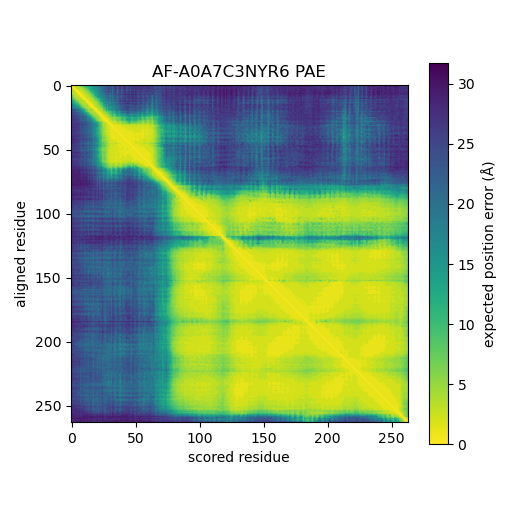4 79 GLY A O 1
ATOM 599 N N . ALA A 1 80 ? 1.768 12.933 38.144 1.00 69.88 80 ALA A N 1
ATOM 600 C CA . ALA A 1 80 ? 1.392 13.002 36.741 1.00 69.88 80 ALA A CA 1
ATOM 601 C C . ALA A 1 80 ? 2.661 12.981 35.869 1.00 69.88 80 ALA A C 1
ATOM 603 O O . ALA A 1 80 ? 3.574 13.779 36.112 1.00 69.88 80 ALA A O 1
ATOM 604 N N . PRO A 1 81 ? 2.763 12.065 34.887 1.00 70.19 81 PRO A N 1
ATOM 605 C CA . PRO A 1 81 ? 3.939 11.979 34.039 1.00 70.19 81 PRO A CA 1
ATOM 606 C C . PRO A 1 81 ? 4.172 13.341 33.393 1.00 70.19 81 PRO A C 1
ATOM 608 O O . PRO A 1 81 ? 3.261 13.904 32.784 1.00 70.19 81 PRO A O 1
ATOM 611 N N . SER A 1 82 ? 5.384 13.875 33.551 1.00 77.56 82 SER A N 1
ATOM 612 C CA . SER A 1 82 ? 5.745 15.176 32.995 1.00 77.56 82 SER A CA 1
ATOM 613 C C . SER A 1 82 ? 5.419 15.203 31.500 1.00 77.56 82 SER A C 1
ATOM 615 O O . SER A 1 82 ? 5.707 14.248 30.771 1.00 77.56 82 SER A O 1
ATOM 617 N N . GLU A 1 83 ? 4.801 16.288 31.027 1.00 79.69 83 GLU A N 1
ATOM 618 C CA . GLU A 1 83 ? 4.314 16.412 29.643 1.00 79.69 83 GLU A CA 1
ATOM 619 C C . GLU A 1 83 ? 5.401 16.080 28.599 1.00 79.69 83 GLU A C 1
ATOM 621 O O . GLU A 1 83 ? 5.116 15.512 27.541 1.00 79.69 83 GLU A O 1
ATOM 626 N N . GLY A 1 84 ? 6.673 16.327 28.937 1.00 78.94 84 GLY A N 1
ATOM 627 C CA . GLY A 1 84 ? 7.828 15.966 28.116 1.00 78.94 84 GLY A CA 1
ATOM 628 C C . GLY A 1 84 ? 7.994 14.458 27.878 1.00 78.94 84 GLY A C 1
ATOM 629 O O . GLY A 1 84 ? 8.268 14.045 26.751 1.00 78.94 84 GLY A O 1
ATOM 630 N N . ALA A 1 85 ? 7.782 13.607 28.888 1.00 77.25 85 ALA A N 1
ATOM 631 C CA . ALA A 1 85 ? 7.949 12.155 28.751 1.00 77.25 85 ALA A CA 1
ATOM 632 C C . ALA A 1 85 ? 6.896 11.531 27.816 1.00 77.25 85 ALA A C 1
ATOM 634 O O . ALA A 1 85 ? 7.184 10.577 27.085 1.00 77.25 85 ALA A O 1
ATOM 635 N N . ALA A 1 86 ? 5.683 12.091 27.797 1.00 83.00 86 ALA A N 1
ATOM 636 C CA . ALA A 1 86 ? 4.620 11.664 26.892 1.00 83.00 86 ALA A CA 1
ATOM 637 C C . ALA A 1 86 ? 4.924 12.032 25.427 1.00 83.00 86 ALA A C 1
ATOM 639 O O . ALA A 1 86 ? 4.662 11.228 24.527 1.00 83.00 86 ALA A O 1
ATOM 640 N N . GLY A 1 87 ? 5.519 13.206 25.188 1.00 87.38 87 GLY A N 1
ATOM 641 C CA . GLY A 1 87 ? 5.917 13.664 23.853 1.00 87.38 87 GLY A CA 1
ATOM 642 C C . GLY A 1 87 ? 6.949 12.748 23.190 1.00 87.38 87 GLY A C 1
ATOM 643 O O . GLY A 1 87 ? 6.724 12.261 22.080 1.00 87.38 87 GLY A O 1
ATOM 644 N N . TRP A 1 88 ? 8.038 12.427 23.899 1.00 86.88 88 TRP A N 1
ATOM 645 C CA . TRP A 1 88 ? 9.108 11.563 23.378 1.00 86.88 88 TRP A CA 1
ATOM 646 C C . TRP A 1 88 ? 8.633 10.152 23.035 1.00 86.88 88 TRP A C 1
ATOM 648 O O . TRP A 1 88 ? 9.023 9.595 22.009 1.00 86.88 88 TRP A O 1
ATOM 658 N N . ARG A 1 89 ? 7.733 9.584 23.846 1.00 90.25 89 ARG A N 1
ATOM 659 C CA . ARG A 1 89 ? 7.138 8.270 23.562 1.00 90.25 89 ARG A CA 1
ATOM 660 C C . ARG A 1 89 ? 6.321 8.281 22.271 1.00 90.25 89 ARG A C 1
ATOM 662 O O . ARG A 1 89 ? 6.426 7.341 21.488 1.00 90.25 89 ARG A O 1
ATOM 669 N N . ARG A 1 90 ? 5.539 9.338 22.016 1.00 89.88 90 ARG A N 1
ATOM 670 C CA . ARG A 1 90 ? 4.768 9.473 20.767 1.00 89.88 90 ARG A CA 1
ATOM 671 C C . ARG A 1 90 ? 5.686 9.617 19.558 1.00 89.88 90 ARG A C 1
ATOM 673 O O . ARG A 1 90 ? 5.512 8.888 18.588 1.00 89.88 90 ARG A O 1
ATOM 680 N N . ALA A 1 91 ? 6.686 10.494 19.637 1.00 91.69 91 ALA A N 1
ATOM 681 C CA . ALA A 1 91 ? 7.665 10.671 18.565 1.00 91.69 91 ALA A CA 1
ATOM 682 C C . ALA A 1 91 ? 8.395 9.355 18.238 1.00 91.69 91 ALA A C 1
ATOM 684 O O . ALA A 1 91 ? 8.484 8.971 17.073 1.00 91.69 91 ALA A O 1
ATOM 685 N N . GLY A 1 92 ? 8.825 8.614 19.266 1.00 94.25 92 GLY A N 1
ATOM 686 C CA . GLY A 1 92 ? 9.451 7.302 19.100 1.00 94.25 92 GLY A CA 1
ATOM 687 C C . GLY A 1 92 ? 8.539 6.275 18.422 1.00 94.25 92 GLY A C 1
ATOM 688 O O . GLY A 1 92 ? 8.994 5.531 17.556 1.00 94.25 92 GLY A O 1
ATOM 689 N N . LEU A 1 93 ? 7.240 6.264 18.745 1.00 94.06 93 LEU A N 1
ATOM 690 C CA . LEU A 1 93 ? 6.268 5.386 18.082 1.00 94.06 93 LEU A CA 1
ATOM 691 C C . LEU A 1 93 ? 6.061 5.745 16.605 1.00 94.06 93 LEU A C 1
ATOM 693 O O . LEU A 1 93 ? 5.947 4.842 15.781 1.00 94.06 93 LEU A O 1
ATOM 697 N N . HIS A 1 94 ? 6.044 7.034 16.255 1.00 94.31 94 HIS A N 1
ATOM 698 C CA . HIS A 1 94 ? 5.952 7.470 14.858 1.00 94.31 94 HIS A CA 1
ATOM 699 C C . HIS A 1 94 ? 7.194 7.098 14.052 1.00 94.31 94 HIS A C 1
ATOM 701 O O . HIS A 1 94 ? 7.066 6.585 12.941 1.00 94.31 94 HIS A O 1
ATOM 707 N N . ALA A 1 95 ? 8.382 7.295 14.629 1.00 95.75 95 ALA A N 1
ATOM 708 C CA . ALA A 1 95 ? 9.634 6.882 14.009 1.00 95.75 95 ALA A CA 1
ATOM 709 C C . ALA A 1 95 ? 9.663 5.363 13.786 1.00 95.75 95 ALA A C 1
ATOM 711 O O . ALA A 1 95 ? 9.937 4.907 12.680 1.00 95.75 95 ALA A O 1
ATOM 712 N N . LEU A 1 96 ? 9.289 4.576 14.801 1.00 95.75 96 LEU A N 1
ATOM 713 C CA . LEU A 1 96 ? 9.163 3.123 14.677 1.00 95.75 96 LEU A CA 1
ATOM 714 C C . LEU A 1 96 ? 8.179 2.730 13.567 1.00 95.75 96 LEU A C 1
ATOM 716 O O . LEU A 1 96 ? 8.471 1.837 12.774 1.00 95.75 96 LEU A O 1
ATOM 720 N N . ALA A 1 97 ? 7.024 3.396 13.502 1.00 95.75 97 ALA A N 1
ATOM 721 C CA . ALA A 1 97 ? 6.005 3.107 12.505 1.00 95.75 97 ALA A CA 1
ATOM 722 C C . ALA A 1 97 ? 6.497 3.363 11.074 1.00 95.75 97 ALA A C 1
ATOM 724 O O . ALA A 1 97 ? 6.315 2.511 10.204 1.00 95.75 97 ALA A O 1
ATOM 725 N N . ALA A 1 98 ? 7.163 4.497 10.845 1.00 96.06 98 ALA A N 1
ATOM 726 C CA . ALA A 1 98 ? 7.771 4.829 9.560 1.00 96.06 98 ALA A CA 1
ATOM 727 C C . ALA A 1 98 ? 8.876 3.831 9.174 1.00 96.06 98 ALA A C 1
ATOM 729 O O . ALA A 1 98 ? 8.880 3.329 8.052 1.00 96.06 98 ALA A O 1
ATOM 730 N N . THR A 1 99 ? 9.761 3.475 10.110 1.00 97.19 99 THR A N 1
ATOM 731 C CA . THR A 1 99 ? 10.823 2.483 9.876 1.00 97.19 99 THR A CA 1
ATOM 732 C C . THR A 1 99 ? 10.248 1.124 9.488 1.00 97.19 99 THR A C 1
ATOM 734 O O . THR A 1 99 ? 10.679 0.532 8.501 1.00 97.19 99 THR A O 1
ATOM 737 N N . LEU A 1 100 ? 9.247 0.626 10.222 1.00 96.81 100 LEU A N 1
ATOM 738 C CA . LEU A 1 100 ? 8.616 -0.654 9.898 1.00 96.81 100 LEU A CA 1
ATOM 739 C C . LEU A 1 100 ? 7.902 -0.609 8.546 1.00 96.81 100 LEU A C 1
ATOM 741 O O . LEU A 1 100 ? 8.005 -1.570 7.789 1.00 96.81 100 LEU A O 1
ATOM 745 N N . ALA A 1 101 ? 7.224 0.492 8.215 1.00 95.19 101 ALA A N 1
ATOM 746 C CA . ALA A 1 101 ? 6.601 0.673 6.907 1.00 95.19 101 ALA A CA 1
ATOM 747 C C . ALA A 1 101 ? 7.616 0.574 5.754 1.00 95.19 101 ALA A C 1
ATOM 749 O O . ALA A 1 101 ? 7.385 -0.181 4.810 1.00 95.19 101 ALA A O 1
ATOM 750 N N . LEU A 1 102 ? 8.757 1.265 5.863 1.00 96.12 102 LEU A N 1
ATOM 751 C CA . LEU A 1 102 ? 9.841 1.206 4.875 1.00 96.12 102 LEU A CA 1
ATOM 752 C C . LEU A 1 102 ? 10.394 -0.219 4.721 1.00 96.12 102 LEU A C 1
ATOM 754 O O . LEU A 1 102 ? 10.506 -0.721 3.605 1.00 96.12 102 LEU A O 1
ATOM 758 N N . LEU A 1 103 ? 10.683 -0.897 5.839 1.00 95.38 103 LEU A N 1
ATOM 759 C CA . LEU A 1 103 ? 11.173 -2.281 5.829 1.00 95.38 103 LEU A CA 1
ATOM 760 C C . LEU A 1 103 ? 10.156 -3.256 5.219 1.00 95.38 103 LEU A C 1
ATOM 762 O O . LEU A 1 103 ? 10.546 -4.186 4.517 1.00 95.38 103 LEU A O 1
ATOM 766 N N . GLY A 1 104 ? 8.860 -3.034 5.455 1.00 92.44 104 GLY A N 1
ATOM 767 C CA . GLY A 1 104 ? 7.781 -3.802 4.832 1.00 92.44 104 GLY A CA 1
ATOM 768 C C . GLY A 1 104 ? 7.793 -3.696 3.307 1.00 92.44 104 GLY A C 1
ATOM 769 O O . GLY A 1 104 ? 7.701 -4.717 2.628 1.00 92.44 104 GLY A O 1
ATOM 770 N N . GLY A 1 105 ? 7.995 -2.484 2.783 1.00 89.88 105 GLY A N 1
ATOM 771 C CA . GLY A 1 105 ? 8.165 -2.244 1.350 1.00 89.88 105 GLY A CA 1
ATOM 772 C C . GLY A 1 105 ? 9.336 -3.027 0.758 1.00 89.88 105 GLY A C 1
ATOM 773 O O . GLY A 1 105 ? 9.166 -3.742 -0.225 1.00 89.88 105 GLY A O 1
ATOM 774 N N . VAL A 1 106 ? 10.508 -2.969 1.397 1.00 93.12 106 VAL A N 1
ATOM 775 C CA . VAL A 1 106 ? 11.706 -3.701 0.941 1.00 93.12 106 VAL A CA 1
ATOM 776 C C . VAL A 1 106 ? 11.507 -5.220 0.996 1.00 93.12 106 VAL A C 1
ATOM 778 O O . VAL A 1 106 ? 11.919 -5.930 0.081 1.00 93.12 106 VAL A O 1
ATOM 781 N N . LEU A 1 107 ? 10.841 -5.741 2.031 1.00 90.38 107 LEU A N 1
ATOM 782 C CA . LEU A 1 107 ? 10.559 -7.175 2.143 1.00 90.38 107 LEU A CA 1
ATOM 783 C C . LEU A 1 107 ? 9.654 -7.679 1.009 1.00 90.38 107 LEU A C 1
ATOM 785 O O . LEU A 1 107 ? 9.846 -8.798 0.529 1.00 90.38 107 LEU A O 1
ATOM 789 N N . GLY A 1 108 ? 8.700 -6.855 0.560 1.00 83.12 108 GLY A N 1
ATOM 790 C CA . GLY A 1 108 ? 7.849 -7.172 -0.586 1.00 83.12 108 GLY A CA 1
ATOM 791 C C . GLY A 1 108 ? 8.657 -7.505 -1.842 1.00 83.12 108 GLY A C 1
ATOM 792 O O . GLY A 1 108 ? 8.301 -8.438 -2.559 1.00 83.12 108 GLY A O 1
ATOM 793 N N . LEU A 1 109 ? 9.781 -6.816 -2.062 1.00 84.69 109 LEU A N 1
ATOM 794 C CA . LEU A 1 109 ? 10.642 -7.043 -3.223 1.00 84.69 109 LEU A CA 1
ATOM 795 C C . LEU A 1 109 ? 11.311 -8.421 -3.200 1.00 84.69 109 LEU A C 1
ATOM 797 O O . LEU A 1 109 ? 11.388 -9.080 -4.232 1.00 84.69 109 LEU A O 1
ATOM 801 N N . ILE A 1 110 ? 11.767 -8.885 -2.031 1.00 86.69 110 ILE A N 1
ATOM 802 C CA . ILE A 1 110 ? 12.400 -10.208 -1.905 1.00 86.69 110 ILE A CA 1
ATOM 803 C C . ILE A 1 110 ? 11.425 -11.292 -2.369 1.00 86.69 110 ILE A C 1
ATOM 805 O O . ILE A 1 110 ? 11.800 -12.197 -3.111 1.00 86.69 110 ILE A O 1
ATOM 809 N N . VAL A 1 111 ? 10.160 -11.190 -1.962 1.00 82.88 111 VAL A N 1
ATOM 810 C CA . VAL A 1 111 ? 9.145 -12.171 -2.354 1.00 82.88 111 VAL A CA 1
ATOM 811 C C . VAL A 1 111 ? 8.785 -12.045 -3.833 1.00 82.88 111 VAL A C 1
ATOM 813 O O . VAL A 1 111 ? 8.664 -13.076 -4.493 1.00 82.88 111 VAL A O 1
ATOM 816 N N . ALA A 1 112 ? 8.676 -10.822 -4.361 1.00 79.19 112 ALA A N 1
ATOM 817 C CA . ALA A 1 112 ? 8.447 -10.588 -5.787 1.00 79.19 112 ALA A CA 1
ATOM 818 C C . ALA A 1 112 ? 9.549 -11.238 -6.645 1.00 79.19 112 ALA A C 1
ATOM 820 O O . ALA A 1 112 ? 9.248 -12.010 -7.554 1.00 79.19 112 ALA A O 1
ATOM 821 N N . ALA A 1 113 ? 10.819 -11.061 -6.264 1.00 82.19 113 ALA A N 1
ATOM 822 C CA . ALA A 1 113 ? 11.955 -11.695 -6.934 1.00 82.19 113 ALA A CA 1
ATOM 823 C C . ALA A 1 113 ? 11.871 -13.234 -6.906 1.00 82.19 113 ALA A C 1
ATOM 825 O O . ALA A 1 113 ? 12.119 -13.902 -7.908 1.00 82.19 113 ALA A O 1
ATOM 826 N N . PHE A 1 114 ? 11.459 -13.829 -5.778 1.00 83.38 114 PHE A N 1
ATOM 827 C CA . PHE A 1 114 ? 11.241 -15.280 -5.702 1.00 83.38 114 PHE A CA 1
ATOM 828 C C . PHE A 1 114 ? 10.104 -15.771 -6.606 1.00 83.38 114 PHE A C 1
ATOM 830 O O . PHE A 1 114 ? 10.154 -16.916 -7.064 1.00 83.38 114 PHE A O 1
ATOM 837 N N . GLN A 1 115 ? 9.071 -14.959 -6.841 1.00 78.69 115 GLN A N 1
ATOM 838 C CA . GLN A 1 115 ? 8.002 -15.320 -7.771 1.00 78.69 115 GLN A CA 1
ATOM 839 C C . GLN A 1 115 ? 8.457 -15.252 -9.220 1.00 78.69 115 GLN A C 1
ATOM 841 O O . GLN A 1 115 ? 8.137 -16.166 -9.981 1.00 78.69 115 GLN A O 1
ATOM 846 N N . GLU A 1 116 ? 9.212 -14.217 -9.580 1.00 73.44 116 GLU A N 1
ATOM 847 C CA . GLU A 1 116 ? 9.767 -14.049 -10.923 1.00 73.44 116 GLU A CA 1
ATOM 848 C C . GLU A 1 116 ? 10.652 -15.248 -11.299 1.00 73.44 116 GLU A C 1
ATOM 850 O O . GLU A 1 116 ? 10.465 -15.858 -12.346 1.00 73.44 116 GLU A O 1
ATOM 855 N N . LEU A 1 117 ? 11.493 -15.716 -10.369 1.00 79.19 117 LEU A N 1
ATOM 856 C CA . LEU A 1 117 ? 12.336 -16.905 -10.561 1.00 79.19 117 LEU A CA 1
ATOM 857 C C . LEU A 1 117 ? 11.564 -18.224 -10.750 1.00 79.19 117 LEU A C 1
ATOM 859 O O . LEU A 1 117 ? 12.130 -19.203 -11.235 1.00 79.19 117 LEU A O 1
ATOM 863 N N . ARG A 1 118 ? 10.302 -18.300 -10.312 1.00 78.19 118 ARG A N 1
ATOM 864 C CA . ARG A 1 118 ? 9.500 -19.538 -10.341 1.00 78.19 118 ARG A CA 1
ATOM 865 C C . ARG A 1 118 ? 8.477 -19.586 -11.466 1.00 78.19 118 ARG A C 1
ATOM 867 O O . ARG A 1 118 ? 7.923 -20.656 -11.715 1.00 78.19 118 ARG A O 1
ATOM 874 N N . SER A 1 119 ? 8.192 -18.459 -12.105 1.00 67.50 119 SER A N 1
ATOM 875 C CA . SER A 1 119 ? 7.017 -18.322 -12.961 1.00 67.50 119 SER A CA 1
ATOM 876 C C . SER A 1 119 ? 7.436 -18.111 -14.413 1.00 67.50 119 SER A C 1
ATOM 878 O O . SER A 1 119 ? 7.936 -17.052 -14.760 1.00 67.50 119 SER A O 1
ATOM 880 N N . PHE A 1 120 ? 7.177 -19.098 -15.275 1.00 66.75 120 PHE A N 1
ATOM 881 C CA . PHE A 1 120 ? 7.245 -18.934 -16.739 1.00 66.75 120 PHE A CA 1
ATOM 882 C C . PHE A 1 120 ? 5.878 -18.581 -17.357 1.00 66.75 120 PHE A C 1
ATOM 884 O O . PHE A 1 120 ? 5.758 -18.474 -18.575 1.00 66.75 120 PHE A O 1
ATOM 891 N N . ASP A 1 121 ? 4.829 -18.442 -16.537 1.00 74.75 121 ASP A N 1
ATOM 892 C CA . ASP A 1 121 ? 3.468 -18.174 -17.004 1.00 74.75 121 ASP A CA 1
ATOM 893 C C . ASP A 1 121 ? 3.170 -16.669 -17.017 1.00 74.75 121 ASP A C 1
ATOM 895 O O . ASP A 1 121 ? 3.140 -16.001 -15.979 1.00 74.75 121 ASP A O 1
ATOM 899 N N . VAL A 1 122 ? 2.896 -16.160 -18.216 1.00 72.38 122 VAL A N 1
ATOM 900 C CA . VAL A 1 122 ? 2.546 -14.768 -18.514 1.00 72.38 122 VAL A CA 1
ATOM 901 C C . VAL A 1 122 ? 1.365 -14.280 -17.663 1.00 72.38 122 VAL A C 1
ATOM 903 O O . VAL A 1 122 ? 1.346 -13.129 -17.232 1.00 72.38 122 VAL A O 1
ATOM 906 N N . LEU A 1 123 ? 0.391 -15.143 -17.349 1.00 72.69 123 LEU A N 1
ATOM 907 C CA . LEU A 1 123 ? -0.796 -14.743 -16.583 1.00 72.69 123 LEU A CA 1
ATOM 908 C C . LEU A 1 123 ? -0.468 -14.436 -15.111 1.00 72.69 123 LEU A C 1
ATOM 910 O O . LEU A 1 123 ? -1.084 -13.560 -14.495 1.00 72.69 123 LEU A O 1
ATOM 914 N N . ILE A 1 124 ? 0.535 -15.124 -14.555 1.00 76.88 124 ILE A N 1
ATOM 915 C CA . ILE A 1 124 ? 1.031 -14.875 -13.196 1.00 76.88 124 ILE A CA 1
ATOM 916 C C . ILE A 1 124 ? 1.714 -13.509 -13.132 1.00 76.88 124 ILE A C 1
ATOM 918 O O . ILE A 1 124 ? 1.507 -12.792 -12.157 1.00 76.88 124 ILE A O 1
ATOM 922 N N . VAL A 1 125 ? 2.444 -13.108 -14.173 1.00 74.75 125 VAL A N 1
ATOM 923 C CA . VAL A 1 125 ? 3.152 -11.818 -14.219 1.00 74.75 125 VAL A CA 1
ATOM 924 C C . VAL A 1 125 ? 2.178 -10.633 -14.157 1.00 74.75 125 VAL A C 1
ATOM 926 O O . VAL A 1 125 ? 2.406 -9.685 -13.410 1.00 74.75 125 VAL A O 1
ATOM 929 N N . PHE A 1 126 ? 1.048 -10.694 -14.869 1.00 80.12 126 PHE A N 1
ATOM 930 C CA . PHE A 1 126 ? 0.118 -9.555 -14.944 1.00 80.12 126 PHE A CA 1
ATOM 931 C C . PHE A 1 126 ? -0.931 -9.494 -13.834 1.00 80.12 126 PHE A C 1
ATOM 933 O O . PHE A 1 126 ? -1.385 -8.405 -13.489 1.00 80.12 126 PHE A O 1
ATOM 940 N N . ALA A 1 127 ? -1.345 -10.636 -13.281 1.00 81.62 127 ALA A N 1
ATOM 941 C CA . ALA A 1 127 ? -2.386 -10.678 -12.253 1.00 81.62 127 ALA A CA 1
ATOM 942 C C . ALA A 1 127 ? -1.867 -11.185 -10.902 1.00 81.62 127 ALA A C 1
ATOM 944 O O . ALA A 1 127 ? -2.220 -10.640 -9.857 1.00 81.62 127 ALA A O 1
ATOM 945 N N . GLY A 1 128 ? -1.030 -12.225 -10.915 1.00 86.19 128 GLY A N 1
ATOM 946 C CA . GLY A 1 128 ? -0.502 -12.857 -9.706 1.00 86.19 128 GLY A CA 1
ATOM 947 C C . GLY A 1 128 ? 0.536 -12.001 -8.979 1.00 86.19 128 GLY A C 1
ATOM 948 O O . GLY A 1 128 ? 0.447 -11.868 -7.759 1.00 86.19 128 GLY A O 1
ATOM 949 N N . GLY A 1 129 ? 1.470 -11.397 -9.721 1.00 89.69 129 GLY A N 1
ATOM 950 C CA . GLY A 1 129 ? 2.499 -10.495 -9.195 1.00 89.69 129 GLY A CA 1
ATOM 951 C C . GLY A 1 129 ? 1.881 -9.312 -8.450 1.00 89.69 129 GLY A C 1
ATOM 952 O O . GLY A 1 129 ? 2.006 -9.248 -7.226 1.00 89.69 129 GLY A O 1
ATOM 953 N N . PRO A 1 130 ? 1.076 -8.459 -9.117 1.00 93.69 130 PRO A N 1
ATOM 954 C CA . PRO A 1 130 ? 0.416 -7.329 -8.464 1.00 93.69 130 PRO A CA 1
ATOM 955 C C . PRO A 1 130 ? -0.416 -7.720 -7.238 1.00 93.69 130 PRO A C 1
ATOM 957 O O . PRO A 1 130 ? -0.385 -7.027 -6.223 1.00 93.69 130 PRO A O 1
ATOM 960 N N . LEU A 1 131 ? -1.130 -8.851 -7.283 1.00 94.88 131 LEU A N 1
ATOM 961 C CA . LEU A 1 131 ? -1.903 -9.346 -6.141 1.00 94.88 131 LEU A CA 1
ATOM 962 C C . LEU A 1 131 ? -1.010 -9.573 -4.911 1.00 94.88 131 LEU A C 1
ATOM 964 O O . LEU A 1 131 ? -1.332 -9.128 -3.804 1.00 94.88 131 LEU A O 1
ATOM 968 N N . ILE A 1 132 ? 0.104 -10.274 -5.099 1.00 93.12 132 ILE A N 1
ATOM 969 C CA . ILE A 1 132 ? 0.989 -10.675 -4.005 1.00 93.12 132 ILE A CA 1
ATOM 970 C C . ILE A 1 132 ? 1.827 -9.495 -3.527 1.00 93.12 132 ILE A C 1
ATOM 972 O O . ILE A 1 132 ? 1.948 -9.279 -2.322 1.00 93.12 132 ILE A O 1
ATOM 976 N N . GLU A 1 133 ? 2.315 -8.664 -4.437 1.00 94.81 133 GLU A N 1
ATOM 977 C CA . GLU A 1 133 ? 3.065 -7.470 -4.078 1.00 94.81 133 GLU A CA 1
ATOM 978 C C . GLU A 1 133 ? 2.235 -6.468 -3.277 1.00 94.81 133 GLU A C 1
ATOM 980 O O . GLU A 1 133 ? 2.693 -5.996 -2.237 1.00 94.81 133 GLU A O 1
ATOM 985 N N . GLU A 1 134 ? 1.000 -6.167 -3.695 1.00 96.69 134 GLU A N 1
ATOM 986 C CA . GLU A 1 134 ? 0.131 -5.251 -2.941 1.00 96.69 134 GLU A CA 1
ATOM 987 C C . GLU A 1 134 ? -0.275 -5.819 -1.573 1.00 96.69 134 GLU A C 1
ATOM 989 O O . GLU A 1 134 ? -0.571 -5.062 -0.647 1.00 96.69 134 GLU A O 1
ATOM 994 N N . ALA A 1 135 ? -0.261 -7.146 -1.408 1.00 95.75 135 ALA A N 1
ATOM 995 C CA . ALA A 1 135 ? -0.444 -7.772 -0.103 1.00 95.75 135 ALA A CA 1
ATOM 996 C C . ALA A 1 135 ? 0.808 -7.648 0.780 1.00 95.75 135 ALA A C 1
ATOM 998 O O . ALA A 1 135 ? 0.686 -7.583 1.999 1.00 95.75 135 ALA A O 1
ATOM 999 N N . LEU A 1 136 ? 2.009 -7.601 0.201 1.00 95.69 136 LEU A N 1
ATOM 1000 C CA . LEU A 1 136 ? 3.265 -7.633 0.956 1.00 95.69 136 LEU A CA 1
ATOM 1001 C C . LEU A 1 136 ? 3.877 -6.258 1.224 1.00 95.69 136 LEU A C 1
ATOM 1003 O O . LEU A 1 136 ? 4.468 -6.073 2.286 1.00 95.69 136 LEU A O 1
ATOM 1007 N N . LYS A 1 137 ? 3.684 -5.273 0.343 1.00 95.50 137 LYS A N 1
ATOM 1008 C CA . LYS A 1 137 ? 4.095 -3.873 0.565 1.00 95.50 137 LYS A CA 1
ATOM 1009 C C . LYS A 1 137 ? 3.693 -3.333 1.952 1.00 95.50 137 LYS A C 1
ATOM 1011 O O . LYS A 1 137 ? 4.537 -2.734 2.622 1.00 95.50 137 LYS A O 1
ATOM 1016 N N . PRO A 1 138 ? 2.467 -3.576 2.469 1.00 96.81 138 PRO A N 1
ATOM 1017 C CA . PRO A 1 138 ? 2.075 -3.128 3.804 1.00 96.81 138 PRO A CA 1
ATOM 1018 C C . PRO A 1 138 ? 2.508 -4.063 4.952 1.00 96.81 138 PRO A C 1
ATOM 1020 O O . PRO A 1 138 ? 2.014 -3.890 6.067 1.00 96.81 138 PRO A O 1
ATOM 1023 N N . ALA A 1 139 ? 3.415 -5.031 4.755 1.00 97.00 139 ALA A N 1
ATOM 1024 C CA . ALA A 1 139 ? 3.795 -6.003 5.793 1.00 97.00 139 ALA A CA 1
ATOM 1025 C C . ALA A 1 139 ? 4.232 -5.347 7.115 1.00 97.00 139 ALA A C 1
ATOM 1027 O O . ALA A 1 139 ? 3.811 -5.768 8.195 1.00 97.00 139 ALA A O 1
ATOM 1028 N N . GLY A 1 140 ? 4.997 -4.255 7.046 1.00 96.81 140 GLY A N 1
ATOM 1029 C CA . GLY A 1 140 ? 5.377 -3.472 8.225 1.00 96.81 140 GLY A CA 1
ATOM 1030 C C . GLY A 1 140 ? 4.183 -2.878 8.976 1.00 96.81 140 GLY A C 1
ATOM 1031 O O . GLY A 1 140 ? 4.148 -2.862 10.207 1.00 96.81 140 GLY A O 1
ATOM 1032 N N . VAL A 1 141 ? 3.154 -2.453 8.242 1.00 97.75 141 VAL A N 1
ATOM 1033 C CA . VAL A 1 141 ? 1.902 -1.937 8.809 1.00 97.75 141 VAL A CA 1
ATOM 1034 C C . VAL A 1 141 ? 1.061 -3.059 9.418 1.00 97.75 141 VAL A C 1
ATOM 1036 O O . VAL A 1 141 ? 0.431 -2.842 10.454 1.00 97.75 141 VAL A O 1
ATOM 1039 N N . TYR A 1 142 ? 1.098 -4.278 8.870 1.00 97.38 142 TYR A N 1
ATOM 1040 C CA . TYR A 1 142 ? 0.494 -5.441 9.531 1.00 97.38 142 TYR A CA 1
ATOM 1041 C C . TYR A 1 142 ? 1.163 -5.757 10.868 1.00 97.38 142 TYR A C 1
ATOM 1043 O O . TYR A 1 142 ? 0.463 -5.991 11.853 1.00 97.38 142 TYR A O 1
ATOM 1051 N N . VAL A 1 143 ? 2.497 -5.696 10.939 1.00 96.88 143 VAL A N 1
ATOM 1052 C CA . VAL A 1 143 ? 3.230 -5.869 12.204 1.00 96.88 143 VAL A CA 1
ATOM 1053 C C . VAL A 1 143 ? 2.814 -4.804 13.222 1.00 96.88 143 VAL A C 1
ATOM 1055 O O . VAL A 1 143 ? 2.542 -5.136 14.377 1.00 96.88 143 VAL A O 1
ATOM 1058 N N . LEU A 1 144 ? 2.681 -3.542 12.801 1.00 96.81 144 LEU A N 1
ATOM 1059 C CA . LEU A 1 144 ? 2.173 -2.468 13.662 1.00 96.81 144 LEU A CA 1
ATOM 1060 C C . LEU A 1 144 ? 0.743 -2.739 14.142 1.00 96.81 144 LEU A C 1
ATOM 1062 O O . LEU A 1 144 ? 0.481 -2.629 15.336 1.00 96.81 144 LEU A O 1
ATOM 1066 N N . LEU A 1 145 ? -0.169 -3.138 13.252 1.00 96.00 145 LEU A N 1
ATOM 1067 C CA . LEU A 1 145 ? -1.549 -3.482 13.616 1.00 96.00 145 LEU A CA 1
ATOM 1068 C C . LEU A 1 145 ? -1.616 -4.620 14.642 1.00 96.00 145 LEU A C 1
ATOM 1070 O O . LEU A 1 145 ? -2.468 -4.585 15.529 1.00 96.00 145 LEU A O 1
ATOM 1074 N N . LEU A 1 146 ? -0.732 -5.611 14.524 1.00 95.94 146 LEU A N 1
ATOM 1075 C CA . LEU A 1 146 ? -0.680 -6.771 15.412 1.00 95.94 146 LEU A CA 1
ATOM 1076 C C . LEU A 1 146 ? -0.055 -6.446 16.770 1.00 95.94 146 LEU A C 1
ATOM 1078 O O . LEU A 1 146 ? -0.569 -6.874 17.802 1.00 95.94 146 LEU A O 1
ATOM 1082 N N . ARG A 1 147 ? 1.070 -5.723 16.778 1.00 96.44 147 ARG A N 1
ATOM 1083 C CA . ARG A 1 147 ? 1.921 -5.600 17.969 1.00 96.44 147 ARG A CA 1
ATOM 1084 C C . ARG A 1 147 ? 1.802 -4.255 18.680 1.00 96.44 147 ARG A C 1
ATOM 1086 O O . ARG A 1 147 ? 1.938 -4.223 19.904 1.00 96.44 147 ARG A O 1
ATOM 1093 N N . TRP A 1 148 ? 1.520 -3.182 17.941 1.00 96.50 148 TRP A N 1
ATOM 1094 C CA . TRP A 1 148 ? 1.418 -1.808 18.450 1.00 96.50 148 TRP A CA 1
ATOM 1095 C C . TRP A 1 148 ? 0.285 -1.020 17.773 1.00 96.50 148 TRP A C 1
ATOM 1097 O O . TRP A 1 148 ? 0.531 0.027 17.169 1.00 96.50 148 TRP A O 1
ATOM 1107 N N . PRO A 1 149 ? -0.982 -1.461 17.876 1.00 93.75 149 PRO A N 1
ATOM 1108 C CA . PRO A 1 149 ? -2.095 -0.809 17.186 1.00 93.75 149 PRO A CA 1
ATOM 1109 C C . PRO A 1 149 ? -2.339 0.643 17.634 1.00 93.75 149 PRO A C 1
ATOM 1111 O O . PRO A 1 149 ? -3.052 1.377 16.956 1.00 93.75 149 PRO A O 1
ATOM 1114 N N . GLN A 1 150 ? -1.778 1.064 18.770 1.00 92.25 150 GLN A N 1
ATOM 1115 C CA . GLN A 1 150 ? -1.765 2.447 19.254 1.00 92.25 150 GLN A CA 1
ATOM 1116 C C . GLN A 1 150 ? -0.807 3.369 18.482 1.00 92.25 150 GLN A C 1
ATOM 1118 O O . GLN A 1 150 ? -0.975 4.582 18.528 1.00 92.25 150 GLN A O 1
ATOM 1123 N N . ALA A 1 151 ? 0.177 2.820 17.760 1.00 93.81 151 ALA A N 1
ATOM 1124 C CA . ALA A 1 151 ? 1.056 3.600 16.885 1.00 93.81 151 ALA A CA 1
ATOM 1125 C C . ALA A 1 151 ? 0.324 4.095 15.620 1.00 93.81 151 ALA A C 1
ATOM 1127 O O . ALA A 1 151 ? 0.819 4.959 14.899 1.00 93.81 151 ALA A O 1
ATOM 1128 N N . LEU A 1 152 ? -0.872 3.563 15.346 1.00 95.00 152 LEU A N 1
ATOM 1129 C CA . LEU A 1 152 ? -1.687 3.909 14.190 1.00 95.00 152 LEU A CA 1
ATOM 1130 C C . LEU A 1 152 ? -2.802 4.869 14.612 1.00 95.00 152 LEU A C 1
ATOM 1132 O O . LEU A 1 152 ? -3.842 4.457 15.119 1.00 95.00 152 LEU A O 1
ATOM 1136 N N . LEU A 1 153 ? -2.584 6.165 14.375 1.00 92.19 153 LEU A N 1
ATOM 1137 C CA . LEU A 1 153 ? -3.494 7.233 14.811 1.00 92.19 153 LEU A CA 1
ATOM 1138 C C . LEU A 1 153 ? -4.827 7.302 14.051 1.00 92.19 153 LEU A C 1
ATOM 1140 O O . LEU A 1 153 ? -5.717 8.059 14.428 1.00 92.19 153 LEU A O 1
ATOM 1144 N N . GLY A 1 154 ? -4.978 6.549 12.963 1.00 95.44 154 GLY A N 1
ATOM 1145 C CA . GLY A 1 154 ? -6.202 6.547 12.175 1.00 95.44 154 GLY A CA 1
ATOM 1146 C C . GLY A 1 154 ? -6.009 6.002 10.770 1.00 95.44 154 GLY A C 1
ATOM 1147 O O . GLY A 1 154 ? -4.925 5.561 10.383 1.00 95.44 154 GLY A O 1
ATOM 1148 N N . ARG A 1 155 ? -7.088 6.060 9.990 1.00 97.00 155 ARG A N 1
ATOM 1149 C CA . ARG A 1 155 ? -7.152 5.508 8.634 1.00 97.00 155 ARG A CA 1
ATOM 1150 C C . ARG A 1 155 ? -6.203 6.207 7.661 1.00 97.00 155 ARG A C 1
ATOM 1152 O O . ARG A 1 155 ? -5.456 5.534 6.965 1.00 97.00 155 ARG A O 1
ATOM 1159 N N . LEU A 1 156 ? -6.197 7.542 7.653 1.00 97.50 156 LEU A N 1
ATOM 1160 C CA . LEU A 1 156 ? -5.305 8.314 6.784 1.00 97.50 156 LEU A CA 1
ATOM 1161 C C . LEU A 1 156 ? -3.835 8.088 7.151 1.00 97.50 156 LEU A C 1
ATOM 1163 O O . LEU A 1 156 ? -3.026 7.836 6.272 1.00 97.50 156 LEU A O 1
ATOM 1167 N N . HIS A 1 157 ? -3.499 8.103 8.443 1.00 97.25 157 HIS A N 1
ATOM 1168 C CA . HIS A 1 157 ? -2.137 7.815 8.903 1.00 97.25 157 HIS A CA 1
ATOM 1169 C C . HIS A 1 157 ? -1.686 6.405 8.492 1.00 97.25 157 HIS A C 1
ATOM 1171 O O . HIS A 1 157 ? -0.575 6.231 8.009 1.00 97.25 157 HIS A O 1
ATOM 1177 N N . THR A 1 158 ? -2.570 5.410 8.613 1.00 97.81 158 THR A N 1
ATOM 1178 C CA . THR A 1 158 ? -2.297 4.036 8.159 1.00 97.81 158 THR A CA 1
ATOM 1179 C C . THR A 1 158 ? -2.058 3.990 6.648 1.00 97.81 158 THR A C 1
ATOM 1181 O O . THR A 1 158 ? -1.086 3.381 6.219 1.00 97.81 158 THR A O 1
ATOM 1184 N N . ALA A 1 159 ? -2.874 4.690 5.854 1.00 98.25 159 ALA A N 1
ATOM 1185 C CA . ALA A 1 159 ? -2.695 4.795 4.405 1.00 98.25 159 ALA A CA 1
ATOM 1186 C C . ALA A 1 159 ? -1.401 5.514 3.996 1.00 98.25 159 ALA A C 1
ATOM 1188 O O . ALA A 1 159 ? -0.748 5.112 3.040 1.00 98.25 159 ALA A O 1
ATOM 1189 N N . LEU A 1 160 ? -0.988 6.549 4.729 1.00 98.31 160 LEU A N 1
ATOM 1190 C CA . LEU A 1 160 ? 0.292 7.221 4.493 1.00 98.31 160 LEU A CA 1
ATOM 1191 C C . LEU A 1 160 ? 1.482 6.313 4.833 1.00 98.31 160 LEU A C 1
ATOM 1193 O O . LEU A 1 160 ? 2.470 6.304 4.106 1.00 98.31 160 LEU A O 1
ATOM 1197 N N . LEU A 1 161 ? 1.385 5.507 5.894 1.00 98.25 161 LEU A N 1
ATOM 1198 C CA . LEU A 1 161 ? 2.416 4.521 6.223 1.00 98.25 161 LEU A CA 1
ATOM 1199 C C . LEU A 1 161 ? 2.500 3.408 5.173 1.00 98.25 161 LEU A C 1
ATOM 1201 O O . LEU A 1 161 ? 3.598 3.030 4.784 1.00 98.25 161 LEU A O 1
ATOM 1205 N N . THR A 1 162 ? 1.379 2.897 4.659 1.00 98.31 162 THR A N 1
ATOM 1206 C CA . THR A 1 162 ? 1.442 1.919 3.560 1.00 98.31 162 THR A CA 1
ATOM 1207 C C . THR A 1 162 ? 1.996 2.546 2.285 1.00 98.31 162 THR A C 1
ATOM 1209 O O . THR A 1 162 ? 2.819 1.921 1.626 1.00 98.31 162 THR A O 1
ATOM 1212 N N . ALA A 1 163 ? 1.621 3.789 1.966 1.00 98.38 163 ALA A N 1
ATOM 1213 C CA . ALA A 1 163 ? 2.181 4.544 0.846 1.00 98.38 163 ALA A CA 1
ATOM 1214 C C . ALA A 1 163 ? 3.705 4.707 0.960 1.00 98.38 163 ALA A C 1
ATOM 1216 O O . ALA A 1 163 ? 4.408 4.594 -0.039 1.00 98.38 163 ALA A O 1
ATOM 1217 N N . LEU A 1 164 ? 4.225 4.899 2.178 1.00 98.25 164 LEU A N 1
ATOM 1218 C CA . LEU A 1 164 ? 5.664 4.931 2.446 1.00 98.25 164 LEU A CA 1
ATOM 1219 C C . LEU A 1 164 ? 6.338 3.574 2.165 1.00 98.25 164 LEU A C 1
ATOM 1221 O O . LEU A 1 164 ? 7.446 3.538 1.634 1.00 98.25 164 LEU A O 1
ATOM 1225 N N . GLY A 1 165 ? 5.660 2.461 2.460 1.00 97.25 165 GLY A N 1
ATOM 1226 C CA . GLY A 1 165 ? 6.096 1.126 2.033 1.00 97.25 165 GLY A CA 1
ATOM 1227 C C . GLY A 1 165 ? 6.103 0.973 0.507 1.00 97.25 165 GLY A C 1
ATOM 1228 O O . GLY A 1 165 ? 7.079 0.481 -0.052 1.00 97.25 165 GLY A O 1
ATOM 1229 N N . GLY A 1 166 ? 5.067 1.471 -0.177 1.00 98.06 166 GLY A N 1
ATOM 1230 C CA . GLY A 1 166 ? 5.004 1.522 -1.643 1.00 98.06 166 GLY A CA 1
ATOM 1231 C C . GLY A 1 166 ? 6.120 2.367 -2.268 1.00 98.06 166 GLY A C 1
ATOM 1232 O O . GLY A 1 166 ? 6.710 1.954 -3.262 1.00 98.06 166 GLY A O 1
ATOM 1233 N N . LEU A 1 167 ? 6.472 3.500 -1.649 1.00 97.94 167 LEU A N 1
ATOM 1234 C CA . LEU A 1 167 ? 7.609 4.334 -2.054 1.00 97.94 167 LEU A CA 1
ATOM 1235 C C . LEU A 1 167 ? 8.924 3.554 -1.972 1.00 97.94 167 LEU A C 1
ATOM 1237 O O . LEU A 1 167 ? 9.679 3.524 -2.941 1.00 97.94 167 LEU A O 1
ATOM 1241 N N . ALA A 1 168 ? 9.191 2.909 -0.831 1.00 97.19 168 ALA A N 1
ATOM 1242 C CA . ALA A 1 168 ? 10.395 2.102 -0.656 1.00 97.19 168 ALA A CA 1
ATOM 1243 C C . ALA A 1 168 ? 10.456 0.957 -1.674 1.00 97.19 168 ALA A C 1
ATOM 1245 O O . ALA A 1 168 ? 11.486 0.778 -2.317 1.00 97.19 168 ALA A O 1
ATOM 1246 N N . PHE A 1 169 ? 9.349 0.233 -1.863 1.00 97.00 169 PHE A N 1
ATOM 1247 C CA . PHE A 1 169 ? 9.258 -0.830 -2.862 1.00 97.00 169 PHE A CA 1
ATOM 1248 C C . PHE A 1 169 ? 9.596 -0.302 -4.262 1.00 97.00 169 PHE A C 1
ATOM 1250 O O . PHE A 1 169 ? 10.505 -0.821 -4.901 1.00 97.00 169 PHE A O 1
ATOM 1257 N N . GLY A 1 170 ? 8.921 0.760 -4.714 1.00 96.75 170 GLY A N 1
ATOM 1258 C CA . GLY A 1 170 ? 9.096 1.289 -6.066 1.00 96.75 170 GLY A CA 1
ATOM 1259 C C . GLY A 1 170 ? 10.494 1.846 -6.331 1.00 96.75 170 GLY A C 1
ATOM 1260 O O . GLY A 1 170 ? 11.020 1.677 -7.428 1.00 96.75 170 GLY A O 1
ATOM 1261 N N . LEU A 1 171 ? 11.129 2.474 -5.335 1.00 97.38 171 LEU A N 1
ATOM 1262 C CA . LEU A 1 171 ? 12.507 2.957 -5.465 1.00 97.38 171 LEU A CA 1
ATOM 1263 C C . LEU A 1 171 ? 13.501 1.803 -5.623 1.00 97.38 171 LEU A C 1
ATOM 1265 O O . LEU A 1 171 ? 14.364 1.858 -6.498 1.00 97.38 171 LEU A O 1
ATOM 1269 N N . VAL A 1 172 ? 13.381 0.752 -4.806 1.00 96.00 172 VAL A N 1
ATOM 1270 C CA . VAL A 1 172 ? 14.287 -0.400 -4.907 1.00 96.00 172 VAL A CA 1
ATOM 1271 C C . VAL A 1 172 ? 14.015 -1.197 -6.183 1.00 96.00 172 VAL A C 1
ATOM 1273 O O . VAL A 1 172 ? 14.961 -1.588 -6.860 1.00 96.00 172 VAL A O 1
ATOM 1276 N N . GLU A 1 173 ? 12.753 -1.370 -6.575 1.00 94.81 173 GLU A N 1
ATOM 1277 C CA . GLU A 1 173 ? 12.403 -1.988 -7.857 1.00 94.81 173 GLU A CA 1
ATOM 1278 C C . GLU A 1 173 ? 12.996 -1.195 -9.037 1.00 94.81 173 GLU A C 1
ATOM 1280 O O . GLU A 1 173 ? 13.579 -1.765 -9.957 1.00 94.81 173 GLU A O 1
ATOM 1285 N N . SER A 1 174 ? 12.929 0.137 -9.002 1.00 95.75 174 SER A N 1
ATOM 1286 C CA . SER A 1 174 ? 13.544 0.988 -10.029 1.00 95.75 174 SER A CA 1
ATOM 1287 C C . SER A 1 174 ? 15.059 0.806 -10.091 1.00 95.75 174 SER A C 1
ATOM 1289 O O . SER A 1 174 ? 15.602 0.662 -11.184 1.00 95.75 174 SER A O 1
ATOM 1291 N N . LEU A 1 175 ? 15.733 0.724 -8.937 1.00 96.19 175 LEU A N 1
ATOM 1292 C CA . LEU A 1 175 ? 17.169 0.440 -8.869 1.00 96.19 175 LEU A CA 1
ATOM 1293 C C . LEU A 1 175 ? 17.520 -0.917 -9.485 1.00 96.19 175 LEU A C 1
ATOM 1295 O O . LEU A 1 175 ? 18.478 -0.989 -10.252 1.00 96.19 175 LEU A O 1
ATOM 1299 N N . VAL A 1 176 ? 16.752 -1.968 -9.184 1.00 93.06 176 VAL A N 1
ATOM 1300 C CA . VAL A 1 176 ? 16.952 -3.304 -9.768 1.00 93.06 176 VAL A CA 1
ATOM 1301 C C . VAL A 1 176 ? 16.803 -3.251 -11.287 1.00 93.06 176 VAL A C 1
ATOM 1303 O O . VAL A 1 176 ? 17.669 -3.739 -12.007 1.00 93.06 176 VAL A O 1
ATOM 1306 N N . TYR A 1 177 ? 15.762 -2.597 -11.797 1.00 92.00 177 TYR A N 1
ATOM 1307 C CA . TYR A 1 177 ? 15.551 -2.503 -13.241 1.00 92.00 177 TYR A CA 1
ATOM 1308 C C . TYR A 1 177 ? 16.648 -1.717 -13.962 1.00 92.00 177 TYR A C 1
ATOM 1310 O O . TYR A 1 177 ? 17.135 -2.171 -14.992 1.00 92.00 177 TYR A O 1
ATOM 1318 N N . VAL A 1 178 ? 17.045 -0.563 -13.424 1.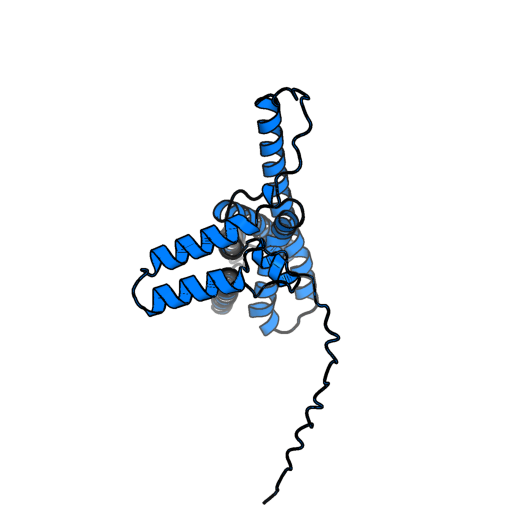00 94.50 178 VAL A N 1
ATOM 1319 C CA . VAL A 1 178 ? 18.051 0.313 -14.046 1.00 94.50 178 VAL A CA 1
ATOM 1320 C C . VAL A 1 178 ? 19.456 -0.290 -13.973 1.00 94.50 178 VAL A C 1
ATOM 1322 O O . VAL A 1 178 ? 20.202 -0.196 -14.936 1.00 94.50 178 VAL A O 1
ATOM 1325 N N . ASN A 1 179 ? 19.828 -0.936 -12.863 1.00 94.06 179 ASN A N 1
ATOM 1326 C CA . ASN A 1 179 ? 21.212 -1.388 -12.654 1.00 94.06 179 ASN A CA 1
ATOM 1327 C C . ASN A 1 179 ? 21.444 -2.869 -12.973 1.00 94.06 179 ASN A C 1
ATOM 1329 O O . ASN A 1 179 ? 22.585 -3.261 -13.203 1.00 94.06 179 ASN A O 1
ATOM 1333 N N . ILE A 1 180 ? 20.402 -3.704 -12.920 1.00 91.62 180 ILE A N 1
ATOM 1334 C CA . ILE A 1 180 ? 20.535 -5.162 -13.061 1.00 91.62 180 ILE A CA 1
ATOM 1335 C C . ILE A 1 180 ? 19.893 -5.642 -14.359 1.00 91.62 180 ILE A C 1
ATOM 1337 O O . ILE A 1 180 ? 20.556 -6.324 -15.136 1.00 91.62 180 ILE A O 1
ATOM 1341 N N . TYR A 1 181 ? 18.627 -5.296 -14.609 1.00 87.94 181 TYR A N 1
ATOM 1342 C CA . TYR A 1 181 ? 17.925 -5.797 -15.797 1.00 87.94 181 TYR A CA 1
ATOM 1343 C C . TYR A 1 181 ? 18.298 -5.056 -17.084 1.00 87.94 181 TYR A C 1
ATOM 1345 O O . TYR A 1 181 ? 18.419 -5.687 -18.130 1.00 87.94 181 TYR A O 1
ATOM 1353 N N . PHE A 1 182 ? 18.513 -3.742 -17.011 1.00 90.38 182 PHE A N 1
ATOM 1354 C CA . PHE A 1 182 ? 18.796 -2.901 -18.175 1.00 90.38 182 PHE A CA 1
ATOM 1355 C C . PHE A 1 182 ? 19.976 -1.956 -17.905 1.00 90.38 182 PHE A C 1
ATOM 1357 O O . PHE A 1 182 ? 19.773 -0.747 -17.885 1.00 90.38 182 PHE A O 1
ATOM 1364 N N . PRO A 1 183 ? 21.202 -2.462 -17.676 1.00 91.31 183 PRO A N 1
ATOM 1365 C CA . PRO A 1 183 ? 22.347 -1.616 -17.326 1.00 91.31 183 PRO A CA 1
ATOM 1366 C C . PRO A 1 183 ? 22.738 -0.617 -18.431 1.00 91.31 183 PRO A C 1
ATOM 1368 O O . PRO A 1 183 ? 23.204 0.474 -18.121 1.00 91.31 183 PRO A O 1
ATOM 1371 N N . ASP A 1 184 ? 22.496 -0.951 -19.702 1.00 90.81 184 ASP A N 1
ATOM 1372 C CA . ASP A 1 184 ? 22.807 -0.105 -20.865 1.00 90.81 184 ASP A CA 1
ATOM 1373 C C . ASP A 1 184 ? 21.584 0.719 -21.315 1.00 90.81 184 ASP A C 1
ATOM 1375 O O . ASP A 1 184 ? 21.152 0.659 -22.468 1.00 90.81 184 ASP A O 1
ATOM 1379 N N . ASN A 1 185 ? 20.966 1.446 -20.383 1.00 88.12 185 ASN A N 1
ATOM 1380 C CA . ASN A 1 185 ? 19.766 2.242 -20.646 1.00 88.12 185 ASN A CA 1
ATOM 1381 C C . ASN A 1 185 ? 20.079 3.739 -20.863 1.00 88.12 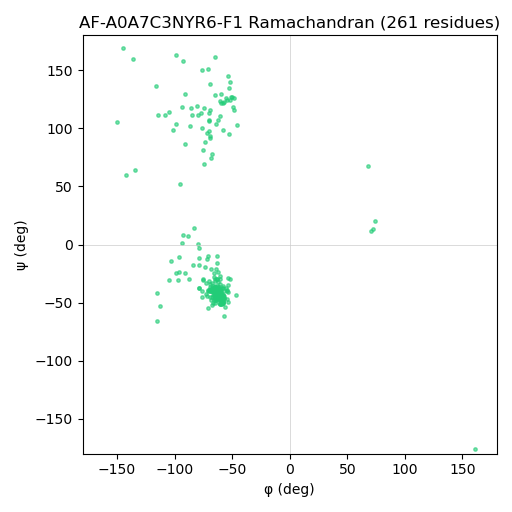185 ASN A C 1
ATOM 1383 O O . ASN A 1 185 ? 21.152 4.229 -20.520 1.00 88.12 185 ASN A O 1
ATOM 1387 N N . GLY A 1 186 ? 19.133 4.480 -21.450 1.00 89.75 186 GLY A N 1
ATOM 1388 C CA . GLY A 1 186 ? 19.229 5.937 -21.595 1.00 89.75 186 GLY A CA 1
ATOM 1389 C C . GLY A 1 186 ? 18.573 6.707 -20.442 1.00 89.75 186 GLY A C 1
ATOM 1390 O O . GLY A 1 186 ? 17.623 6.232 -19.825 1.00 89.75 186 GLY A O 1
ATOM 1391 N N . ALA A 1 187 ? 18.976 7.966 -20.230 1.00 91.12 187 ALA A N 1
ATOM 1392 C CA . ALA A 1 187 ? 18.453 8.828 -19.155 1.00 91.12 187 ALA A CA 1
ATOM 1393 C C . ALA A 1 187 ? 16.912 8.962 -19.130 1.00 91.12 187 ALA A C 1
ATOM 1395 O O . ALA A 1 187 ? 16.311 9.157 -18.073 1.00 91.12 187 ALA A O 1
ATOM 1396 N N . GLY A 1 188 ? 16.250 8.837 -20.288 1.00 90.25 188 GLY A N 1
ATOM 1397 C CA . GLY A 1 188 ? 14.787 8.819 -20.374 1.00 90.25 188 GLY A CA 1
ATOM 1398 C C . GLY A 1 188 ? 14.151 7.604 -19.686 1.00 90.25 188 GLY A C 1
ATOM 1399 O O . GLY A 1 188 ? 13.116 7.745 -19.035 1.00 90.25 188 GLY A O 1
ATOM 1400 N N . TYR A 1 189 ? 14.784 6.430 -19.773 1.00 90.44 189 TYR A N 1
ATOM 1401 C CA . TYR A 1 189 ? 14.339 5.221 -19.078 1.00 90.44 189 TYR A CA 1
ATOM 1402 C C . TYR A 1 189 ? 14.494 5.354 -17.568 1.00 90.44 189 TYR A C 1
ATOM 1404 O O . TYR A 1 189 ? 13.557 5.046 -16.832 1.00 90.44 189 TYR A O 1
ATOM 1412 N N . GLU A 1 190 ? 15.639 5.862 -17.106 1.00 94.25 190 GLU A N 1
ATOM 1413 C CA . GLU A 1 190 ? 15.868 6.106 -15.680 1.00 94.25 190 GLU A CA 1
ATOM 1414 C C . GLU A 1 190 ? 14.803 7.046 -15.118 1.00 94.25 190 GLU A C 1
ATOM 1416 O O . GLU A 1 190 ? 14.142 6.719 -14.129 1.00 94.25 190 GLU A O 1
ATOM 1421 N N . LEU A 1 191 ? 14.573 8.183 -15.788 1.00 95.00 191 LEU A N 1
ATOM 1422 C CA . LEU A 1 191 ? 13.558 9.145 -15.371 1.00 95.00 191 LEU A CA 1
ATOM 1423 C C . LEU A 1 191 ? 12.170 8.504 -15.327 1.00 95.00 191 LEU A C 1
ATOM 1425 O O . LEU A 1 191 ? 11.443 8.695 -14.352 1.00 95.00 191 LEU A O 1
ATOM 1429 N N . PHE A 1 192 ? 11.803 7.724 -16.346 1.00 93.75 192 PHE A N 1
ATOM 1430 C CA . PHE A 1 192 ? 10.538 6.998 -16.361 1.00 93.75 192 PHE A CA 1
ATOM 1431 C C . PHE A 1 192 ? 10.422 6.047 -15.164 1.00 93.75 192 PHE A C 1
ATOM 1433 O O . PHE A 1 192 ? 9.444 6.140 -14.420 1.00 93.75 192 PHE A O 1
ATOM 1440 N N . ARG A 1 193 ? 11.427 5.191 -14.927 1.00 94.88 193 ARG A N 1
ATOM 1441 C CA . ARG A 1 193 ? 11.426 4.203 -13.835 1.00 94.88 193 ARG A CA 1
ATOM 1442 C C . ARG A 1 193 ? 11.332 4.872 -12.464 1.00 94.88 193 ARG A C 1
ATOM 1444 O O . ARG A 1 193 ? 10.508 4.478 -11.647 1.00 94.88 193 ARG A O 1
ATOM 1451 N N . PHE A 1 194 ? 12.076 5.947 -12.228 1.00 97.25 194 PHE A N 1
ATOM 1452 C CA . PHE A 1 194 ? 12.053 6.642 -10.938 1.00 97.25 194 PHE A CA 1
ATOM 1453 C C . PHE A 1 194 ? 10.851 7.574 -10.727 1.00 97.25 194 PHE A C 1
ATOM 1455 O O . PHE A 1 194 ? 10.710 8.141 -9.642 1.00 97.25 194 PHE A O 1
ATOM 1462 N N . THR A 1 195 ? 9.963 7.731 -11.714 1.00 97.12 195 THR A N 1
ATOM 1463 C CA . THR A 1 195 ? 8.771 8.584 -11.590 1.00 97.12 195 THR A CA 1
ATOM 1464 C C . THR A 1 195 ? 7.477 7.784 -11.655 1.00 97.12 195 THR A C 1
ATOM 1466 O O . THR 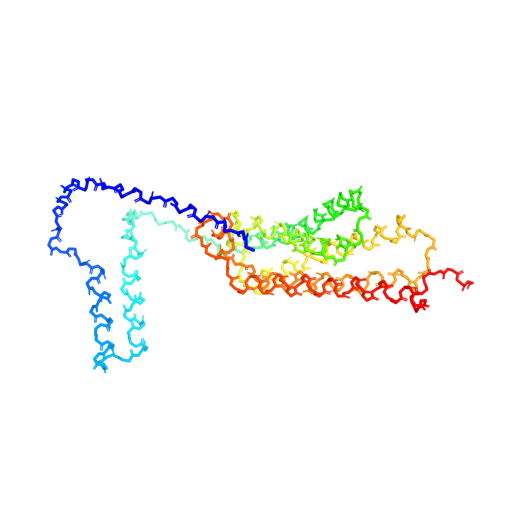A 1 195 ? 6.750 7.715 -10.662 1.00 97.12 195 THR A O 1
ATOM 1469 N N . VAL A 1 196 ? 7.173 7.166 -12.797 1.00 96.81 196 VAL A N 1
ATOM 1470 C CA . VAL A 1 196 ? 5.851 6.586 -13.069 1.00 96.81 196 VAL A CA 1
ATOM 1471 C C . VAL A 1 196 ? 5.578 5.327 -12.231 1.00 96.81 196 VAL A C 1
ATOM 1473 O O . VAL A 1 196 ? 4.582 5.342 -11.498 1.00 96.81 196 VAL A O 1
ATOM 1476 N N . PRO A 1 197 ? 6.420 4.268 -12.242 1.00 96.81 197 PRO A N 1
ATOM 1477 C CA . PRO A 1 197 ? 6.191 3.100 -11.393 1.00 96.81 197 PRO A CA 1
ATOM 1478 C C . PRO A 1 197 ? 6.260 3.441 -9.902 1.00 96.81 197 PRO A C 1
ATOM 1480 O O . PRO A 1 197 ? 5.418 2.978 -9.134 1.00 96.81 197 PRO A O 1
ATOM 1483 N N . VAL A 1 198 ? 7.190 4.307 -9.479 1.00 98.12 198 VAL A N 1
ATOM 1484 C CA . VAL A 1 198 ? 7.282 4.747 -8.074 1.00 98.12 198 VAL A CA 1
ATOM 1485 C C . VAL A 1 198 ? 5.973 5.390 -7.618 1.00 98.12 198 VAL A C 1
ATOM 1487 O O . VAL A 1 198 ? 5.411 4.993 -6.595 1.00 98.12 198 VAL A O 1
ATOM 1490 N N . LEU A 1 199 ? 5.444 6.348 -8.386 1.00 98.25 199 LEU A N 1
ATOM 1491 C CA . LEU A 1 199 ? 4.173 6.995 -8.069 1.00 98.25 199 LEU A CA 1
ATOM 1492 C C . LEU A 1 199 ? 3.015 5.989 -8.068 1.00 98.25 199 LEU A C 1
ATOM 1494 O O . LEU A 1 199 ? 2.177 6.018 -7.166 1.00 98.25 199 LEU A O 1
ATOM 1498 N N . MET A 1 200 ? 2.977 5.080 -9.043 1.00 98.12 200 MET A N 1
ATOM 1499 C CA . MET A 1 200 ? 1.972 4.021 -9.102 1.00 98.12 200 MET A CA 1
ATOM 1500 C C . MET A 1 200 ? 2.003 3.142 -7.842 1.00 98.12 200 MET A C 1
ATOM 1502 O O . MET A 1 200 ? 0.950 2.909 -7.242 1.00 98.12 200 MET A O 1
ATOM 1506 N N . HIS A 1 201 ? 3.181 2.711 -7.381 1.00 98.25 201 HIS A N 1
ATOM 1507 C CA . HIS A 1 201 ? 3.320 1.914 -6.158 1.00 98.25 201 HIS A CA 1
ATOM 1508 C C . HIS A 1 201 ? 2.891 2.677 -4.904 1.00 98.25 201 HIS A C 1
ATOM 1510 O O . HIS A 1 201 ? 2.216 2.121 -4.038 1.00 98.25 201 HIS A O 1
ATOM 1516 N N . VAL A 1 202 ? 3.225 3.967 -4.813 1.00 98.56 202 VAL A N 1
ATOM 1517 C CA . VAL A 1 202 ? 2.763 4.835 -3.721 1.00 98.56 202 VAL A CA 1
ATOM 1518 C C . VAL A 1 202 ? 1.235 4.897 -3.689 1.00 98.56 202 VAL A C 1
ATOM 1520 O O . VAL A 1 202 ? 0.634 4.715 -2.628 1.00 98.56 202 VAL A O 1
ATOM 1523 N N . LEU A 1 203 ? 0.591 5.117 -4.839 1.00 98.56 203 LEU A N 1
ATOM 1524 C CA . LEU A 1 203 ? -0.864 5.251 -4.936 1.00 98.56 203 LEU A CA 1
ATOM 1525 C C . LEU A 1 203 ? -1.600 3.929 -4.678 1.00 98.56 203 LEU A C 1
ATOM 1527 O O . LEU A 1 203 ? -2.570 3.911 -3.919 1.00 98.56 203 LEU A O 1
ATOM 1531 N N . SER A 1 204 ? -1.141 2.822 -5.263 1.00 98.38 204 SER A N 1
ATOM 1532 C CA . SER A 1 204 ? -1.714 1.488 -5.026 1.00 98.38 204 SER A CA 1
ATOM 1533 C C . SER A 1 204 ? -1.603 1.092 -3.551 1.00 98.38 204 SER A C 1
ATOM 1535 O O . SER A 1 204 ? -2.614 0.751 -2.929 1.00 98.38 204 SER A O 1
ATOM 1537 N N . SER A 1 205 ? -0.436 1.293 -2.936 1.00 98.38 205 SER A N 1
ATOM 1538 C CA . SER A 1 205 ? -0.237 1.025 -1.508 1.00 98.38 205 SER A CA 1
ATOM 1539 C C . SER A 1 205 ? -1.041 1.960 -0.603 1.00 98.38 205 SER A C 1
ATOM 1541 O O . SER A 1 205 ? -1.548 1.530 0.439 1.00 98.38 205 SER A O 1
ATOM 1543 N N . PHE A 1 206 ? -1.210 3.231 -0.979 1.00 98.69 206 PHE A N 1
ATOM 1544 C CA . PHE A 1 206 ? -2.097 4.154 -0.268 1.00 98.69 206 PHE A CA 1
ATOM 1545 C C . PHE A 1 206 ? -3.544 3.643 -0.277 1.00 98.69 206 PHE A C 1
ATOM 1547 O O . PHE A 1 206 ? -4.190 3.597 0.774 1.00 98.69 206 PHE A O 1
ATOM 1554 N N . LEU A 1 207 ? -4.042 3.201 -1.441 1.00 98.56 207 LEU A N 1
ATOM 1555 C CA . LEU A 1 207 ? -5.379 2.617 -1.568 1.00 98.56 207 LEU A CA 1
ATOM 1556 C C . LEU A 1 207 ? -5.529 1.399 -0.659 1.00 98.56 207 LEU A C 1
ATOM 1558 O O . LEU A 1 207 ? -6.467 1.373 0.134 1.00 98.56 207 LEU A O 1
ATOM 1562 N N . VAL A 1 208 ? -4.590 0.450 -0.691 1.00 98.44 208 VAL A N 1
ATOM 1563 C CA . VAL A 1 208 ? -4.599 -0.725 0.200 1.00 98.44 208 VAL A CA 1
ATOM 1564 C C . VAL A 1 208 ? -4.689 -0.294 1.667 1.00 98.44 208 VAL A C 1
ATOM 1566 O O . VAL A 1 208 ? -5.541 -0.788 2.411 1.00 98.44 208 VAL A O 1
ATOM 1569 N N . GLY A 1 209 ? -3.882 0.686 2.080 1.00 98.12 209 GLY A N 1
ATOM 1570 C CA . GLY A 1 209 ? -3.869 1.207 3.446 1.00 98.12 209 GLY A CA 1
ATOM 1571 C C . GLY A 1 209 ? -5.166 1.869 3.900 1.00 98.12 209 GLY A C 1
ATOM 1572 O O . GLY A 1 209 ? -5.526 1.753 5.071 1.00 98.12 209 GLY A O 1
ATOM 1573 N N . LEU A 1 210 ? -5.941 2.473 2.990 1.00 98.44 210 LEU A N 1
ATOM 1574 C CA . LEU A 1 210 ? -7.298 2.943 3.301 1.00 98.44 210 LEU A CA 1
ATOM 1575 C C . LEU A 1 210 ? -8.235 1.792 3.691 1.00 98.44 210 LEU A C 1
ATOM 1577 O O . LEU A 1 210 ? -9.246 2.033 4.352 1.00 98.44 210 LEU A O 1
ATOM 1581 N N . GLY A 1 211 ? -7.949 0.562 3.274 1.00 97.50 211 GLY A N 1
ATOM 1582 C CA . GLY A 1 211 ? -8.690 -0.632 3.666 1.00 97.50 211 GLY A CA 1
ATOM 1583 C C . GLY A 1 211 ? -8.249 -1.234 5.002 1.00 97.50 211 GLY A C 1
ATOM 1584 O O . GLY A 1 211 ? -9.000 -2.012 5.596 1.00 97.50 211 GLY A O 1
ATOM 1585 N N . LEU A 1 212 ? -7.056 -0.884 5.492 1.00 97.44 212 LEU A N 1
ATOM 1586 C CA . LEU A 1 212 ? -6.454 -1.536 6.649 1.00 97.44 212 LEU A CA 1
ATOM 1587 C C . LEU A 1 212 ? -7.022 -1.004 7.962 1.00 97.44 212 LEU A C 1
ATOM 1589 O O . LEU A 1 212 ? -6.920 0.171 8.308 1.00 97.44 212 LEU A O 1
ATOM 1593 N N . THR A 1 213 ? -7.632 -1.913 8.712 1.00 96.00 213 THR A N 1
ATOM 1594 C CA . THR A 1 213 ? -8.262 -1.650 10.007 1.00 96.00 213 THR A CA 1
ATOM 1595 C C . THR A 1 213 ? -8.065 -2.860 10.920 1.00 96.00 213 THR A C 1
ATOM 1597 O O . THR A 1 213 ? -7.654 -3.930 10.469 1.00 96.00 213 THR A O 1
ATOM 1600 N N . ARG A 1 214 ? -8.382 -2.730 12.215 1.00 94.19 214 ARG A N 1
ATOM 1601 C CA . ARG A 1 214 ? -8.250 -3.842 13.175 1.00 94.19 214 ARG A CA 1
ATOM 1602 C C . ARG A 1 214 ? -9.119 -5.058 12.827 1.00 94.19 214 ARG A C 1
ATOM 1604 O O . ARG A 1 214 ? -8.728 -6.176 13.144 1.00 94.19 214 ARG A O 1
ATOM 1611 N N . SER A 1 215 ? -10.240 -4.872 12.131 1.00 94.50 215 SER A N 1
ATOM 1612 C CA . SER A 1 215 ? -11.098 -5.981 11.692 1.00 94.50 215 SER A CA 1
ATOM 1613 C C . SER A 1 215 ? -10.448 -6.859 10.621 1.00 94.50 215 SER A C 1
ATOM 1615 O O . SER A 1 215 ? -10.790 -8.030 10.510 1.00 94.50 215 SER A O 1
ATOM 1617 N N . VAL A 1 216 ? -9.440 -6.364 9.889 1.00 95.50 216 VAL A N 1
ATOM 1618 C CA . VAL A 1 216 ? -8.616 -7.215 9.007 1.00 95.50 216 VAL A CA 1
ATOM 1619 C C . VAL A 1 216 ? -7.843 -8.254 9.825 1.00 95.50 216 VAL A C 1
ATOM 1621 O O . VAL A 1 216 ? -7.765 -9.411 9.425 1.00 95.50 216 VAL A O 1
ATOM 1624 N N . ILE A 1 217 ? -7.343 -7.879 11.007 1.00 94.12 217 ILE A N 1
ATOM 1625 C CA . ILE A 1 217 ? -6.690 -8.812 11.938 1.00 94.12 217 ILE A CA 1
ATOM 1626 C C . ILE A 1 217 ? -7.710 -9.787 12.540 1.00 94.12 217 ILE A C 1
ATOM 1628 O O . ILE A 1 217 ? -7.424 -10.974 12.682 1.00 94.12 217 ILE A O 1
ATOM 1632 N N . GLY A 1 218 ? -8.911 -9.301 12.875 1.00 95.25 218 GLY A N 1
ATOM 1633 C CA . GLY A 1 218 ? -10.030 -10.148 13.301 1.00 95.25 218 GLY A CA 1
ATOM 1634 C C . GLY A 1 218 ? -10.382 -11.209 12.257 1.00 95.25 218 GLY A C 1
ATOM 1635 O O . GLY A 1 218 ? -10.494 -12.387 12.593 1.00 95.25 218 GLY A O 1
ATOM 1636 N N . TRP A 1 219 ? -10.468 -10.808 10.989 1.00 97.00 219 TRP A N 1
ATOM 1637 C CA . TRP A 1 219 ? -10.707 -11.701 9.859 1.00 97.00 219 TRP A CA 1
ATOM 1638 C C . TRP A 1 219 ? -9.578 -12.712 9.646 1.00 97.00 219 TRP A C 1
ATOM 1640 O O . TRP A 1 219 ? -9.852 -13.905 9.546 1.00 97.00 219 TRP A O 1
ATOM 1650 N N . ALA A 1 220 ? -8.318 -12.268 9.647 1.00 93.19 220 ALA A N 1
ATOM 1651 C CA . ALA A 1 220 ? -7.164 -13.156 9.481 1.00 93.19 220 ALA A CA 1
ATOM 1652 C C . ALA A 1 220 ? -7.080 -14.226 10.585 1.00 93.19 220 ALA A C 1
ATOM 1654 O O . ALA A 1 220 ? -6.609 -15.334 10.349 1.00 93.19 220 ALA A O 1
ATOM 1655 N N . ALA A 1 221 ? -7.581 -13.914 11.783 1.00 94.94 221 ALA A N 1
ATOM 1656 C CA . ALA A 1 221 ? -7.676 -14.849 12.898 1.00 94.94 221 ALA A CA 1
ATOM 1657 C C . ALA A 1 221 ? -8.983 -15.673 12.927 1.00 94.94 221 ALA A C 1
ATOM 1659 O O . ALA A 1 221 ? -9.249 -16.347 13.920 1.00 94.94 221 ALA A O 1
ATOM 1660 N N . GLY A 1 222 ? -9.828 -15.586 11.893 1.00 96.19 222 GLY A N 1
ATOM 1661 C CA . GLY A 1 222 ? -11.089 -16.331 11.790 1.00 96.19 222 GLY A CA 1
ATOM 1662 C C . GLY A 1 222 ? -12.210 -15.850 12.720 1.00 96.19 222 GLY A C 1
ATOM 1663 O O . GLY A 1 222 ? -13.202 -16.554 12.887 1.00 96.19 222 GLY A O 1
ATOM 1664 N N . ARG A 1 223 ? -12.070 -14.670 13.339 1.00 95.81 223 ARG A N 1
ATOM 1665 C CA . ARG A 1 223 ? -13.051 -14.124 14.298 1.00 95.81 223 ARG A CA 1
ATOM 1666 C C . ARG A 1 223 ? -14.120 -13.249 13.650 1.00 95.81 223 ARG A C 1
ATOM 1668 O O . ARG A 1 223 ? -15.195 -13.080 14.215 1.00 95.81 223 ARG A O 1
ATOM 1675 N N . GLU A 1 224 ? -13.824 -12.668 12.492 1.00 96.69 224 GLU A N 1
ATOM 1676 C CA . GLU A 1 224 ? -14.694 -11.713 11.798 1.00 96.69 224 GLU A CA 1
ATOM 1677 C C . GLU A 1 224 ? -14.755 -12.017 10.295 1.00 96.69 224 GLU A C 1
ATOM 1679 O O . GLU A 1 224 ? -13.877 -12.671 9.735 1.00 96.69 224 GLU A O 1
ATOM 1684 N N . ALA A 1 225 ? -15.787 -11.526 9.609 1.00 97.12 225 ALA A N 1
ATOM 1685 C CA . ALA A 1 225 ? -15.822 -11.551 8.149 1.00 97.12 225 ALA A CA 1
ATOM 1686 C C . ALA A 1 225 ? -14.906 -10.461 7.565 1.00 97.12 225 ALA A C 1
ATOM 1688 O O . ALA A 1 225 ? -14.759 -9.391 8.157 1.00 97.12 225 ALA A O 1
ATOM 1689 N N . LEU A 1 226 ? -14.344 -10.695 6.370 1.00 97.38 226 LEU A N 1
ATOM 1690 C CA . LEU A 1 226 ? -13.504 -9.703 5.691 1.00 97.38 226 LEU A CA 1
ATOM 1691 C C . LEU A 1 226 ? -14.300 -8.404 5.470 1.00 97.38 226 LEU A C 1
ATOM 1693 O O . LEU A 1 226 ? -15.330 -8.433 4.780 1.00 97.38 226 LEU A O 1
ATOM 1697 N N . PRO A 1 227 ? -13.836 -7.251 5.987 1.00 97.19 227 PRO A N 1
ATOM 1698 C CA . PRO A 1 227 ? -14.529 -5.993 5.771 1.00 97.19 227 PRO A CA 1
ATOM 1699 C C . PRO A 1 227 ? -14.623 -5.677 4.276 1.00 97.19 227 PRO A C 1
ATOM 1701 O O . PRO A 1 227 ? -13.616 -5.666 3.566 1.00 97.19 227 PRO A O 1
ATOM 1704 N N . LYS A 1 228 ? -15.829 -5.355 3.790 1.00 97.62 228 LYS A N 1
ATOM 1705 C CA . LYS A 1 228 ? -16.045 -5.006 2.372 1.00 97.62 228 LYS A CA 1
ATOM 1706 C C . LYS A 1 228 ? -15.135 -3.866 1.918 1.00 97.62 228 LYS A C 1
ATOM 1708 O O . LYS A 1 228 ? -14.602 -3.923 0.817 1.00 97.62 228 LYS A O 1
ATOM 1713 N N . ALA A 1 229 ? -14.940 -2.862 2.776 1.00 96.44 229 ALA A N 1
ATOM 1714 C CA . ALA A 1 229 ? -14.019 -1.765 2.510 1.00 96.44 229 ALA A CA 1
ATOM 1715 C C . ALA A 1 229 ? -12.587 -2.281 2.311 1.00 96.44 229 ALA A C 1
ATOM 1717 O O . ALA A 1 229 ? -12.000 -1.993 1.275 1.00 96.44 229 ALA A O 1
ATOM 1718 N N . ALA A 1 230 ? -12.065 -3.100 3.234 1.00 97.50 230 ALA A N 1
ATOM 1719 C CA . ALA A 1 230 ? -10.722 -3.676 3.132 1.00 97.50 230 ALA A CA 1
ATOM 1720 C C . ALA A 1 230 ? -10.513 -4.407 1.800 1.00 97.50 230 ALA A C 1
ATOM 1722 O O . ALA A 1 230 ? -9.575 -4.102 1.070 1.00 97.50 230 ALA A O 1
ATOM 1723 N N . ARG A 1 231 ? -11.453 -5.288 1.437 1.00 97.69 231 ARG A N 1
ATOM 1724 C CA . ARG A 1 231 ? -11.432 -6.007 0.158 1.00 97.69 231 ARG A CA 1
ATOM 1725 C C . ARG A 1 231 ? -11.447 -5.061 -1.043 1.00 97.69 231 ARG A C 1
ATOM 1727 O O . ARG A 1 231 ? -10.650 -5.228 -1.955 1.00 97.69 231 ARG A O 1
ATOM 1734 N N . ASN A 1 232 ? -12.369 -4.101 -1.071 1.00 98.25 232 ASN A N 1
ATOM 1735 C CA . ASN A 1 232 ? -12.546 -3.224 -2.227 1.00 98.25 232 ASN A CA 1
ATOM 1736 C C . ASN A 1 232 ? -11.327 -2.313 -2.442 1.00 98.25 232 ASN A C 1
ATOM 1738 O O . ASN A 1 232 ? -10.917 -2.117 -3.578 1.00 98.25 232 ASN A O 1
ATOM 1742 N N . TYR A 1 233 ? -10.737 -1.790 -1.366 1.00 98.50 233 TYR A N 1
ATOM 1743 C CA . TYR A 1 233 ? -9.527 -0.971 -1.438 1.00 98.50 233 TYR A CA 1
ATOM 1744 C C . TYR A 1 233 ? -8.293 -1.773 -1.845 1.00 98.50 233 TYR A C 1
ATOM 1746 O O . TYR A 1 233 ? -7.507 -1.299 -2.659 1.00 98.50 233 TYR A O 1
ATOM 1754 N N . TYR A 1 234 ? -8.161 -3.000 -1.337 1.00 98.19 234 TYR A N 1
ATOM 1755 C CA . TYR A 1 234 ? -7.119 -3.917 -1.782 1.00 98.19 234 TYR A CA 1
ATOM 1756 C C . TYR A 1 234 ? -7.240 -4.217 -3.281 1.00 98.19 234 TYR A C 1
ATOM 1758 O O . TYR A 1 234 ? -6.286 -4.016 -4.025 1.00 98.19 234 TYR A O 1
ATOM 1766 N N . LEU A 1 235 ? -8.436 -4.592 -3.747 1.00 98.00 235 LEU A N 1
ATOM 1767 C CA . LEU A 1 235 ? -8.684 -4.827 -5.171 1.00 98.00 235 LEU A CA 1
ATOM 1768 C C . LEU A 1 235 ? -8.430 -3.576 -6.019 1.00 98.00 235 LEU A C 1
ATOM 1770 O O . LEU A 1 235 ? -7.890 -3.698 -7.109 1.00 98.00 235 LEU A O 1
ATOM 1774 N N . ALA A 1 236 ? -8.776 -2.382 -5.533 1.00 98.38 236 ALA A N 1
ATOM 1775 C CA . ALA A 1 236 ? -8.483 -1.140 -6.243 1.00 98.38 236 ALA A CA 1
ATOM 1776 C C . ALA A 1 236 ? -6.970 -0.913 -6.415 1.00 98.38 236 ALA A C 1
ATOM 1778 O O . ALA A 1 236 ? -6.542 -0.549 -7.507 1.00 98.38 236 ALA A O 1
ATOM 1779 N N . GLY A 1 237 ? -6.166 -1.169 -5.375 1.00 98.06 237 GLY A N 1
ATOM 1780 C CA . GLY A 1 237 ? -4.703 -1.100 -5.460 1.00 98.06 237 GLY A CA 1
ATOM 1781 C C . GLY A 1 237 ? -4.126 -2.118 -6.446 1.00 98.06 237 GLY A C 1
ATOM 1782 O O . GLY A 1 237 ? -3.355 -1.746 -7.327 1.00 98.06 237 GLY A O 1
ATOM 1783 N N . VAL A 1 238 ? -4.578 -3.375 -6.365 1.00 97.56 238 VAL A N 1
ATOM 1784 C CA . VAL A 1 238 ? -4.159 -4.456 -7.276 1.00 97.56 238 VAL A CA 1
ATOM 1785 C C . VAL A 1 238 ? -4.519 -4.141 -8.726 1.00 97.56 238 VAL A C 1
ATOM 1787 O O . VAL A 1 238 ? -3.690 -4.316 -9.611 1.00 97.56 238 VAL A O 1
ATOM 1790 N N . LEU A 1 239 ? -5.736 -3.655 -8.985 1.00 97.25 239 LEU A N 1
ATOM 1791 C CA . LEU A 1 239 ? -6.183 -3.313 -10.336 1.00 97.25 239 LEU A CA 1
ATOM 1792 C C . LEU A 1 239 ? -5.426 -2.115 -10.908 1.00 97.25 239 LEU A C 1
ATOM 1794 O O . LEU A 1 239 ? -5.075 -2.147 -12.082 1.00 97.25 239 LEU A O 1
ATOM 1798 N N . LEU A 1 240 ? -5.154 -1.085 -10.098 1.00 97.62 240 LEU A N 1
ATOM 1799 C CA . LEU A 1 240 ? -4.336 0.055 -10.518 1.00 97.62 240 LEU A CA 1
ATOM 1800 C C . LEU A 1 240 ? -2.941 -0.406 -10.956 1.00 97.62 240 LEU A C 1
ATOM 1802 O O . LEU A 1 240 ? -2.450 0.004 -12.006 1.00 97.62 240 LEU A O 1
ATOM 1806 N N . HIS A 1 241 ? -2.334 -1.290 -10.170 1.00 97.56 241 HIS A N 1
ATOM 1807 C CA . HIS A 1 241 ? -1.021 -1.836 -10.462 1.00 97.56 241 HIS A CA 1
ATOM 1808 C C . HIS A 1 241 ? -1.036 -2.743 -11.701 1.00 97.56 241 HIS A C 1
ATOM 1810 O O . HIS A 1 241 ? -0.292 -2.505 -12.650 1.00 97.56 241 HIS A O 1
ATOM 1816 N N . ALA A 1 242 ? -1.936 -3.724 -11.762 1.00 95.25 242 ALA A N 1
ATOM 1817 C CA . ALA A 1 242 ? -2.068 -4.596 -12.927 1.00 95.25 242 ALA A CA 1
ATOM 1818 C C . ALA A 1 242 ? -2.330 -3.799 -14.219 1.00 95.25 242 ALA A C 1
ATOM 1820 O O . ALA A 1 242 ? -1.752 -4.100 -15.263 1.00 95.25 242 ALA A O 1
ATOM 1821 N N . PHE A 1 243 ? -3.152 -2.746 -14.149 1.00 95.94 243 PHE A N 1
ATOM 1822 C CA . PHE A 1 243 ? -3.414 -1.855 -15.278 1.00 95.94 243 PHE A CA 1
ATOM 1823 C C . PHE A 1 243 ? -2.150 -1.140 -15.765 1.00 95.94 243 PHE A C 1
ATOM 1825 O O . PHE A 1 243 ? -1.917 -1.068 -16.973 1.00 95.94 243 PHE A O 1
ATOM 1832 N N . TYR A 1 244 ? -1.317 -0.650 -14.844 1.00 95.44 244 TYR A N 1
ATOM 1833 C CA . TYR A 1 244 ? -0.016 -0.089 -15.194 1.00 95.44 244 TYR A CA 1
ATOM 1834 C C . TYR A 1 244 ? 0.873 -1.129 -15.892 1.00 95.44 244 TYR A C 1
ATOM 1836 O O . TYR A 1 244 ? 1.373 -0.834 -16.975 1.00 95.44 244 TYR A O 1
ATOM 1844 N N . ASN A 1 245 ? 1.001 -2.349 -15.354 1.00 93.12 245 ASN A N 1
ATOM 1845 C CA . ASN A 1 245 ? 1.848 -3.392 -15.954 1.00 93.12 245 ASN A CA 1
ATOM 1846 C C . ASN A 1 245 ? 1.405 -3.737 -17.383 1.00 93.12 245 ASN A C 1
ATOM 1848 O O . ASN A 1 245 ? 2.229 -3.806 -18.291 1.00 93.12 245 ASN A O 1
ATOM 1852 N N . VAL A 1 246 ? 0.096 -3.899 -17.605 1.00 92.50 246 VAL A N 1
ATOM 1853 C CA . VAL A 1 246 ? -0.457 -4.147 -18.946 1.00 92.50 246 VAL A CA 1
ATOM 1854 C C . VAL A 1 246 ? -0.166 -2.974 -19.883 1.00 92.50 246 VAL A C 1
ATOM 1856 O O . VAL A 1 246 ? 0.243 -3.183 -21.022 1.00 92.50 246 VAL A O 1
ATOM 1859 N N . THR A 1 247 ? -0.346 -1.740 -19.409 1.00 92.94 247 THR A N 1
ATOM 1860 C CA . THR A 1 247 ? -0.097 -0.538 -20.216 1.00 92.94 247 THR A CA 1
ATOM 1861 C C . THR A 1 247 ? 1.377 -0.414 -20.593 1.00 92.94 247 THR A C 1
ATOM 1863 O O . THR A 1 247 ? 1.679 -0.160 -21.755 1.00 92.94 247 THR A O 1
ATOM 1866 N N . ALA A 1 248 ? 2.291 -0.635 -19.645 1.00 90.38 248 ALA A N 1
ATOM 1867 C CA . ALA A 1 248 ? 3.730 -0.595 -19.886 1.00 90.38 248 ALA A CA 1
ATOM 1868 C C . ALA A 1 248 ? 4.140 -1.604 -20.967 1.00 90.38 248 ALA A C 1
ATOM 1870 O O . ALA A 1 248 ? 4.816 -1.227 -21.920 1.00 90.38 248 ALA A O 1
ATOM 1871 N N . VAL A 1 249 ? 3.637 -2.840 -20.889 1.00 88.69 249 VAL A N 1
ATOM 1872 C CA . VAL A 1 249 ? 3.922 -3.877 -21.893 1.00 88.69 249 VAL A CA 1
ATOM 1873 C C . VAL A 1 249 ? 3.321 -3.546 -23.258 1.00 88.69 249 VAL A C 1
ATOM 1875 O O . VAL A 1 249 ? 3.965 -3.778 -24.275 1.00 88.69 249 VAL A O 1
ATOM 1878 N N . ILE A 1 250 ? 2.113 -2.977 -23.324 1.00 91.25 250 ILE A N 1
ATOM 1879 C CA . ILE A 1 250 ? 1.526 -2.541 -24.604 1.00 91.25 250 ILE A CA 1
ATOM 1880 C C . ILE A 1 250 ? 2.363 -1.421 -25.236 1.00 91.25 250 ILE A C 1
ATOM 1882 O O . ILE A 1 250 ? 2.613 -1.442 -26.443 1.00 91.25 250 ILE A O 1
ATOM 1886 N N . LEU A 1 251 ? 2.795 -0.440 -24.443 1.00 89.38 251 LEU A N 1
ATOM 1887 C CA . LEU A 1 251 ? 3.616 0.672 -24.924 1.00 89.38 251 LEU A CA 1
ATOM 1888 C C . LEU A 1 251 ? 5.009 0.207 -25.371 1.00 89.38 251 LEU A C 1
ATOM 1890 O O . LEU A 1 251 ? 5.522 0.687 -26.379 1.00 89.38 251 LEU A O 1
ATOM 1894 N N . GLU A 1 252 ? 5.599 -0.756 -24.667 1.00 86.31 252 GLU A N 1
ATOM 1895 C CA . GLU A 1 252 ? 6.846 -1.407 -25.074 1.00 86.31 252 GLU A CA 1
ATOM 1896 C C . GLU A 1 252 ? 6.656 -2.191 -26.383 1.00 86.31 252 GLU A C 1
ATOM 1898 O O . GLU A 1 252 ? 7.376 -1.967 -27.354 1.00 86.31 252 GLU A O 1
ATOM 1903 N N . ALA A 1 253 ? 5.628 -3.042 -26.465 1.00 87.69 253 ALA A N 1
ATOM 1904 C CA . ALA A 1 253 ? 5.353 -3.875 -27.638 1.00 87.69 253 ALA A CA 1
ATOM 1905 C C . ALA A 1 253 ? 4.978 -3.069 -28.896 1.00 87.69 253 ALA A C 1
ATOM 1907 O O . ALA A 1 253 ? 5.243 -3.509 -30.014 1.00 87.69 253 ALA A O 1
ATOM 1908 N N . SER A 1 254 ? 4.362 -1.895 -28.732 1.00 91.81 254 SER A N 1
ATOM 1909 C CA . SER A 1 254 ? 4.077 -0.964 -29.835 1.00 91.81 254 SER A CA 1
ATOM 1910 C C . SER A 1 254 ? 5.295 -0.139 -30.261 1.00 91.81 254 SER A C 1
ATOM 1912 O O . SER A 1 254 ? 5.273 0.483 -31.322 1.00 91.81 254 SER A O 1
ATOM 1914 N N . GLY A 1 255 ? 6.375 -0.161 -29.475 1.00 87.50 255 GLY A N 1
ATOM 1915 C CA . GLY A 1 255 ? 7.575 0.626 -29.724 1.00 87.50 255 GLY A CA 1
ATOM 1916 C C . GLY A 1 255 ? 7.410 2.115 -29.418 1.00 87.50 255 GLY A C 1
ATOM 1917 O O . GLY A 1 255 ? 8.197 2.902 -29.938 1.00 87.50 255 GLY A O 1
ATOM 1918 N N . GLU A 1 256 ? 6.414 2.492 -28.611 1.00 86.06 256 GLU A N 1
ATOM 1919 C CA . GLU A 1 256 ? 6.251 3.848 -28.060 1.00 86.06 256 GLU A CA 1
ATOM 1920 C C . GLU A 1 256 ? 7.188 4.060 -26.862 1.00 86.06 256 GLU A C 1
ATOM 1922 O O . GLU A 1 256 ? 7.797 5.116 -26.702 1.00 86.06 256 GLU A O 1
ATOM 1927 N N . LEU A 1 257 ? 7.366 3.021 -26.039 1.00 83.81 257 LEU A N 1
ATOM 1928 C CA . LEU A 1 257 ? 8.438 2.952 -25.051 1.00 83.81 257 LEU A CA 1
ATOM 1929 C C . LEU A 1 257 ? 9.655 2.268 -25.682 1.00 83.81 257 LEU A C 1
ATOM 1931 O O . LEU A 1 257 ? 9.838 1.058 -25.570 1.00 83.81 257 LEU A O 1
ATOM 1935 N N . ARG A 1 258 ? 10.496 3.056 -26.359 1.00 80.19 258 ARG A N 1
ATOM 1936 C CA . ARG A 1 258 ? 11.840 2.635 -26.778 1.00 80.19 258 ARG A CA 1
ATOM 1937 C C . ARG A 1 258 ? 12.852 3.181 -25.794 1.00 80.19 258 ARG A C 1
ATOM 1939 O O . ARG A 1 258 ? 13.194 4.356 -25.821 1.00 80.19 258 ARG A O 1
ATOM 1946 N N . PHE A 1 259 ? 13.335 2.307 -24.928 1.00 68.88 259 PHE A N 1
ATOM 1947 C CA . PHE A 1 259 ? 14.411 2.624 -23.990 1.00 68.88 259 PHE A CA 1
ATOM 1948 C C . PHE A 1 259 ? 15.800 2.268 -24.536 1.00 68.88 259 PHE A C 1
ATOM 1950 O O . PHE A 1 259 ? 16.786 2.327 -23.804 1.00 68.88 259 PHE A O 1
ATOM 1957 N N . GLY A 1 260 ? 15.859 1.892 -25.818 1.00 58.31 260 GLY A N 1
ATOM 1958 C CA . GLY A 1 260 ? 17.088 1.583 -26.531 1.00 58.31 260 GLY A CA 1
ATOM 1959 C C . GLY A 1 260 ? 17.931 2.824 -26.810 1.00 58.31 260 GLY A C 1
ATOM 1960 O O . GLY A 1 260 ? 17.420 3.933 -26.963 1.00 58.31 260 GLY A O 1
ATOM 1961 N N . VAL A 1 261 ? 19.238 2.592 -26.887 1.00 56.91 261 VAL A N 1
ATOM 1962 C CA . VAL A 1 261 ? 20.274 3.570 -27.219 1.00 56.91 261 VAL A CA 1
ATOM 1963 C C . VAL A 1 261 ? 20.222 3.870 -28.724 1.00 56.91 261 VAL A C 1
ATOM 1965 O O . VAL A 1 261 ? 21.095 3.457 -29.483 1.00 56.91 261 VAL A O 1
ATOM 1968 N N . ASP A 1 262 ? 19.172 4.541 -29.192 1.00 59.00 262 ASP A N 1
ATOM 1969 C CA . ASP A 1 262 ? 19.200 5.154 -30.522 1.00 59.00 262 ASP A CA 1
ATOM 1970 C C . ASP A 1 262 ? 20.068 6.428 -30.444 1.00 59.00 262 ASP A C 1
ATOM 1972 O O . ASP A 1 262 ? 19.536 7.527 -30.320 1.00 59.00 262 ASP A O 1
ATOM 1976 N N . GLY A 1 263 ? 21.398 6.256 -30.507 1.00 50.03 263 GLY A N 1
ATOM 1977 C CA . GLY A 1 263 ? 22.380 7.293 -30.886 1.00 50.03 263 GLY A CA 1
ATOM 1978 C C . GLY A 1 263 ? 22.747 8.345 -29.845 1.00 50.03 263 GLY A C 1
ATOM 1979 O O . GLY A 1 263 ? 22.019 9.355 -29.743 1.00 50.03 263 GLY A O 1
#

pLDDT: mean 85.44, std 15.21, range [46.69, 98.69]

Foldseek 3Di:
DDDDDDDDDDDDPPPDPPDDPPPPPPPPDDDLVVQLVVLVVCVVVVVDDPVRSVVSNVVSVVVVVDDDDPPDPPDDPPPDPPPVVVVVVLVVLLVLLLVLLLVQLVVLVVVLVVCVVVDPDPVCVLQVSLLSSLVRLCVSLVCCLVPPVVSQPDLQSQLQSSLSSLLSNQVVVLVCCCVPVCVPFDPVSSVCSNPVSNVLSSVLSSLLSSLDDNVCVCVVVVNHPRDPSNVVSNVVSSCSNSVVVVVVVVCVVVVVPDRDPPD

Nearest PDB structures (foldseek):
  4u9l-assembly1_A  TM=3.896E-01  e=1.041E+00  Thermus thermophilus HB8
  3ezu-assembly1_A-2  TM=2.401E-01  e=6.276E-01  Geobacter sulfurreducens
  7mtr-assembly1_A  TM=2.713E-01  e=2.385E+00  Homo sapiens

Solvent-accessible surface area (backbone atoms only — not comparable to full-atom values): 14590 Å² total; per-residue (Å²): 143,83,89,82,84,84,85,77,86,79,84,79,81,80,79,76,84,77,73,83,77,78,67,80,72,59,93,81,66,80,55,66,68,58,55,55,50,48,49,52,50,37,39,75,72,65,76,34,55,76,64,58,43,48,54,52,50,52,50,56,50,52,67,68,68,51,69,77,74,71,79,72,77,86,81,74,88,71,74,75,78,54,72,66,64,59,50,54,53,51,54,52,37,48,52,51,47,50,51,35,8,34,52,12,3,50,52,21,49,59,54,49,54,57,48,59,80,71,53,91,52,71,66,44,63,48,51,48,43,32,50,52,38,62,63,29,18,36,42,22,49,52,51,34,57,73,76,40,52,81,60,50,87,42,50,66,57,37,10,52,36,16,16,45,1,13,38,39,28,22,52,52,52,30,50,45,44,47,65,66,76,38,63,82,55,37,75,69,43,52,54,45,38,70,42,57,53,20,52,49,31,22,52,22,26,25,37,30,17,63,22,58,50,73,53,53,56,33,23,76,70,72,75,41,72,74,47,66,60,31,54,52,24,37,50,49,15,27,50,55,44,25,51,48,54,53,49,53,52,51,34,40,76,71,56,77,52,66,50,66,78,82,124